Protein AF-H0US83-F1 (afdb_monomer)

pLDDT: mean 94.01, std 3.82, range [76.75, 98.5]

Mean predicted aligned error: 4.75 Å

Solvent-accessible surface area (backbone atoms only — not comparable to full-atom values): 16440 Å² total; per-residue (Å²): 90,34,36,31,39,34,34,47,50,84,52,24,49,63,72,60,53,51,50,55,38,39,76,76,66,36,44,73,49,48,46,71,65,50,48,67,63,44,61,78,36,68,69,54,50,51,52,42,27,73,75,63,75,55,66,61,53,42,98,89,68,46,65,29,63,66,61,49,45,59,56,24,78,73,35,73,67,47,36,52,50,51,48,68,62,47,49,61,58,39,50,53,52,54,55,69,66,69,79,68,78,48,47,36,42,34,41,30,82,60,41,84,83,63,61,76,58,88,83,50,51,44,34,37,29,29,36,43,53,67,70,62,18,50,55,54,36,40,76,72,71,45,58,90,58,54,60,60,65,58,51,76,79,50,80,55,68,72,58,51,49,72,71,31,78,38,74,44,80,48,70,70,55,71,67,55,47,52,51,52,44,52,53,51,50,53,52,49,51,53,55,47,34,42,31,40,35,38,35,63,29,82,37,65,70,60,43,50,52,52,40,49,52,33,40,79,70,24,39,18,50,45,63,46,79,42,84,43,75,49,76,49,76,57,99,89,41,82,48,76,49,65,33,22,38,39,38,34,35,34,40,61,91,32,49,68,63,50,57,60,58,55,74,73,50,91,56,96,74,68,63,71,47,78,41,71,59,90,73,68,57,53,70,58,40,51,51,36,44,62,45,39,49,134

Structure (mmCIF, N/CA/C/O backbone):
data_AF-H0US83-F1
#
_entry.id   AF-H0US83-F1
#
loop_
_atom_site.group_PDB
_atom_site.id
_atom_site.type_symbol
_atom_site.label_atom_id
_atom_site.label_alt_id
_atom_site.label_comp_id
_atom_site.label_asym_id
_atom_site.label_entity_id
_atom_site.label_seq_id
_atom_site.pdbx_PDB_ins_code
_atom_site.Cartn_x
_atom_site.Cartn_y
_atom_site.Cartn_z
_atom_site.occupancy
_atom_site.B_iso_or_equiv
_atom_site.auth_seq_id
_atom_site.auth_comp_id
_atom_site.auth_asym_id
_atom_site.auth_atom_id
_atom_site.pdbx_PDB_model_num
ATOM 1 N N . MET A 1 1 ? -2.116 -6.655 6.085 1.00 89.81 1 MET A N 1
ATOM 2 C CA . MET A 1 1 ? -1.256 -6.275 4.938 1.00 89.81 1 MET A CA 1
ATOM 3 C C . MET A 1 1 ? -1.587 -4.860 4.488 1.00 89.81 1 MET A C 1
ATOM 5 O O . MET A 1 1 ? -2.748 -4.476 4.574 1.00 89.81 1 MET A O 1
ATOM 9 N N . PHE A 1 2 ? -0.593 -4.099 4.032 1.00 95.56 2 PHE A N 1
ATOM 10 C CA . PHE A 1 2 ? -0.781 -2.804 3.377 1.00 95.56 2 PHE A CA 1
ATOM 11 C C . PHE A 1 2 ? 0.131 -2.737 2.157 1.00 95.56 2 PHE A C 1
ATOM 13 O O . PHE A 1 2 ? 1.347 -2.878 2.294 1.00 95.56 2 PHE A O 1
ATOM 20 N N . ILE A 1 3 ? -0.454 -2.612 0.969 1.00 97.50 3 ILE A N 1
ATOM 21 C CA . ILE A 1 3 ? 0.259 -2.839 -0.288 1.00 97.50 3 ILE A CA 1
ATOM 22 C C . ILE A 1 3 ? 0.345 -1.548 -1.083 1.00 97.50 3 ILE A C 1
ATOM 24 O O . ILE A 1 3 ? -0.668 -0.963 -1.451 1.00 97.50 3 ILE A O 1
ATOM 28 N N . VAL A 1 4 ? 1.562 -1.140 -1.407 1.00 97.94 4 VAL A N 1
ATOM 29 C CA . VAL A 1 4 ? 1.838 0.069 -2.171 1.00 97.94 4 VAL A CA 1
ATOM 30 C C . VAL A 1 4 ? 2.510 -0.306 -3.481 1.00 97.94 4 VAL A C 1
ATOM 32 O O . VAL A 1 4 ? 3.446 -1.103 -3.502 1.00 97.94 4 VAL A O 1
ATOM 35 N N . ALA A 1 5 ? 2.047 0.263 -4.588 1.00 98.00 5 ALA A N 1
ATOM 36 C CA . ALA A 1 5 ? 2.714 0.114 -5.873 1.00 98.00 5 ALA A CA 1
ATOM 37 C C . ALA A 1 5 ? 3.637 1.311 -6.130 1.00 98.00 5 ALA A C 1
ATOM 39 O O . ALA A 1 5 ? 3.218 2.463 -6.058 1.00 98.00 5 ALA A O 1
ATOM 40 N N . LEU A 1 6 ? 4.898 1.029 -6.428 1.00 98.12 6 LEU A N 1
ATOM 41 C CA . LEU A 1 6 ? 5.935 2.000 -6.723 1.00 98.12 6 LEU A CA 1
ATOM 42 C C . LEU A 1 6 ? 6.165 2.079 -8.232 1.00 98.12 6 LEU A C 1
ATOM 44 O O . LEU A 1 6 ? 6.480 1.084 -8.883 1.00 98.12 6 LEU A O 1
ATOM 48 N N . THR A 1 7 ? 6.107 3.285 -8.776 1.00 96.44 7 THR A N 1
ATOM 49 C CA . THR A 1 7 ? 6.581 3.598 -10.123 1.00 96.44 7 THR A CA 1
ATOM 50 C C . THR A 1 7 ? 7.412 4.880 -10.102 1.00 96.44 7 THR A C 1
ATOM 52 O O . THR A 1 7 ? 7.754 5.415 -9.048 1.00 96.44 7 THR A O 1
ATOM 55 N N . GLY A 1 8 ? 7.829 5.354 -11.267 1.00 94.50 8 GLY A N 1
ATOM 56 C CA . GLY A 1 8 ? 8.723 6.491 -11.377 1.00 94.50 8 GLY A CA 1
ATOM 57 C C . GLY A 1 8 ? 9.417 6.563 -12.719 1.00 94.50 8 GLY A C 1
ATOM 58 O O . GLY A 1 8 ? 9.464 5.577 -13.462 1.00 94.50 8 GLY A O 1
ATOM 59 N N . ASP A 1 9 ? 10.027 7.708 -12.996 1.00 92.88 9 ASP A N 1
ATOM 60 C CA . ASP A 1 9 ? 10.735 7.927 -14.253 1.00 92.88 9 ASP A CA 1
ATOM 61 C C . ASP A 1 9 ? 11.871 6.914 -14.465 1.00 92.88 9 ASP A C 1
ATOM 63 O O . ASP A 1 9 ? 12.456 6.337 -13.531 1.00 92.88 9 ASP A O 1
ATOM 67 N N . VAL A 1 10 ? 12.204 6.679 -15.733 1.00 92.06 10 VAL A N 1
ATOM 68 C CA . VAL A 1 10 ? 13.383 5.889 -16.098 1.00 92.06 10 VAL A CA 1
ATOM 69 C C . VAL A 1 10 ? 14.621 6.609 -15.559 1.00 92.06 10 VAL A C 1
ATOM 71 O O . VAL A 1 10 ? 14.806 7.801 -15.793 1.00 92.06 10 VAL A O 1
ATOM 74 N N . GLY A 1 11 ? 15.448 5.903 -14.783 1.00 91.31 11 GLY A N 1
ATOM 75 C CA . GLY A 1 11 ? 16.613 6.497 -14.116 1.00 91.31 11 GLY A CA 1
ATOM 76 C C . GLY A 1 11 ? 16.311 7.277 -12.825 1.00 91.31 11 GLY A C 1
ATOM 77 O O . GLY A 1 11 ? 17.230 7.845 -12.242 1.00 91.31 11 GLY A O 1
ATOM 78 N N . ALA A 1 12 ? 15.072 7.275 -12.317 1.00 94.00 12 ALA A N 1
ATOM 79 C CA . ALA A 1 12 ? 14.700 8.008 -11.096 1.00 94.00 12 ALA A CA 1
ATOM 80 C C . ALA A 1 12 ? 15.192 7.389 -9.773 1.00 94.00 12 ALA A C 1
ATOM 82 O O . ALA A 1 12 ? 14.868 7.896 -8.709 1.00 94.00 12 ALA A O 1
ATOM 83 N N . GLY A 1 13 ? 15.945 6.285 -9.804 1.00 93.56 13 GLY A N 1
ATOM 84 C CA . GLY A 1 13 ? 16.483 5.655 -8.589 1.00 93.56 13 GLY A CA 1
ATOM 85 C C . GLY A 1 13 ? 15.523 4.719 -7.841 1.00 93.56 13 GLY A C 1
ATOM 86 O O . GLY A 1 13 ? 15.798 4.381 -6.695 1.00 93.56 13 GLY A O 1
ATOM 87 N N . LYS A 1 14 ? 14.445 4.246 -8.486 1.00 95.12 14 LYS A N 1
ATOM 88 C CA . LYS A 1 14 ? 13.479 3.287 -7.906 1.00 95.12 14 LYS A CA 1
ATOM 89 C C . LYS A 1 14 ? 14.135 2.074 -7.247 1.00 95.12 14 LYS A C 1
ATOM 91 O O . LYS A 1 14 ? 13.814 1.761 -6.112 1.00 95.12 14 LYS A O 1
ATOM 96 N N . SER A 1 15 ? 15.082 1.422 -7.922 1.00 93.06 15 SER A N 1
ATOM 97 C CA . SER A 1 15 ? 15.742 0.221 -7.389 1.00 93.06 15 SER A CA 1
ATOM 98 C C . SER A 1 15 ? 16.555 0.509 -6.119 1.00 93.06 15 SER A C 1
ATOM 100 O O . SER A 1 15 ? 16.542 -0.297 -5.197 1.00 93.06 15 SER A O 1
ATOM 102 N N . THR A 1 16 ? 17.213 1.671 -6.037 1.00 95.44 16 THR A N 1
ATOM 103 C CA . THR A 1 16 ? 17.909 2.115 -4.816 1.00 95.44 16 THR A CA 1
ATOM 104 C C . THR A 1 16 ? 16.908 2.372 -3.695 1.00 95.44 16 THR A C 1
ATOM 106 O O . THR A 1 16 ? 17.087 1.879 -2.589 1.00 95.44 16 THR A O 1
ATOM 109 N N . PHE A 1 17 ? 15.811 3.065 -4.002 1.00 97.06 17 PHE A N 1
ATOM 110 C CA . PHE A 1 17 ? 14.738 3.322 -3.045 1.00 97.06 17 PHE A CA 1
ATOM 111 C C . PHE A 1 17 ? 14.107 2.028 -2.503 1.00 97.06 17 PHE A C 1
ATOM 113 O O . PHE A 1 17 ? 13.902 1.891 -1.302 1.00 97.06 17 PHE A O 1
ATOM 120 N N . MET A 1 18 ? 13.872 1.045 -3.376 1.00 96.88 18 MET A N 1
ATOM 121 C CA . MET A 1 18 ? 13.399 -0.290 -2.999 1.00 96.88 18 MET A CA 1
ATOM 122 C C . MET A 1 18 ? 14.371 -1.003 -2.049 1.00 96.88 18 MET A C 1
ATOM 124 O O . MET A 1 18 ? 13.914 -1.628 -1.096 1.00 96.88 18 MET A O 1
ATOM 128 N N . SER A 1 19 ? 15.690 -0.889 -2.271 1.00 97.31 19 SER A N 1
ATOM 129 C CA . SER A 1 19 ? 16.705 -1.453 -1.362 1.00 97.31 19 SER A CA 1
ATOM 130 C C . SER A 1 19 ? 16.610 -0.834 0.028 1.00 97.31 19 SER A C 1
ATOM 132 O O . SER A 1 19 ? 16.481 -1.563 1.006 1.00 97.31 19 SER A O 1
ATOM 134 N N . ILE A 1 20 ? 16.568 0.501 0.102 1.00 98.06 20 ILE A N 1
ATOM 135 C CA . ILE A 1 20 ? 16.473 1.235 1.372 1.00 98.06 20 ILE A CA 1
ATOM 136 C C . ILE A 1 20 ? 15.211 0.815 2.138 1.00 98.06 20 ILE A C 1
ATOM 138 O O . ILE A 1 20 ? 15.278 0.473 3.316 1.00 98.06 20 ILE A O 1
ATOM 142 N N . LEU A 1 21 ? 14.053 0.767 1.471 1.00 98.06 21 LEU A N 1
ATOM 143 C CA . LEU A 1 21 ? 12.810 0.315 2.104 1.00 98.06 21 LEU A CA 1
ATOM 144 C C . LEU A 1 21 ? 12.896 -1.138 2.585 1.00 98.06 21 LEU A C 1
ATOM 146 O O . LEU A 1 21 ? 12.404 -1.459 3.668 1.00 98.06 21 LEU A O 1
ATOM 150 N N . SER A 1 22 ? 13.534 -2.011 1.803 1.00 97.56 22 SER A N 1
ATOM 151 C CA . SER A 1 22 ? 13.743 -3.407 2.184 1.00 97.56 22 SER A CA 1
ATOM 152 C C . SER A 1 22 ? 14.617 -3.538 3.431 1.00 97.56 22 SER A C 1
ATOM 154 O O . SER A 1 22 ? 14.303 -4.340 4.307 1.00 97.56 22 SER A O 1
ATOM 156 N N . GLU A 1 23 ? 15.679 -2.739 3.544 1.00 97.81 23 GLU A N 1
ATOM 157 C CA . GLU A 1 23 ? 16.564 -2.694 4.717 1.00 97.81 23 GLU A CA 1
ATOM 158 C C . GLU A 1 23 ? 15.829 -2.208 5.976 1.00 97.81 23 GLU A C 1
ATOM 160 O O . GLU A 1 23 ? 16.111 -2.663 7.084 1.00 97.81 23 GLU A O 1
ATOM 165 N N . MET A 1 24 ? 14.819 -1.349 5.812 1.00 97.06 24 MET A N 1
ATOM 166 C CA . MET A 1 24 ? 13.931 -0.907 6.893 1.00 97.06 24 MET A CA 1
ATOM 167 C C . MET A 1 24 ? 12.832 -1.927 7.258 1.00 97.06 24 MET A C 1
ATOM 169 O O . MET A 1 24 ? 12.077 -1.728 8.218 1.00 97.06 24 MET A O 1
ATOM 173 N N . GLY A 1 25 ? 12.724 -3.029 6.513 1.00 96.62 25 GLY A N 1
ATOM 174 C CA . GLY A 1 25 ? 11.786 -4.124 6.767 1.00 96.62 25 GLY A CA 1
ATOM 175 C C . GLY A 1 25 ? 10.525 -4.120 5.900 1.00 96.62 25 GLY A C 1
ATOM 176 O O . GLY A 1 25 ? 9.624 -4.920 6.159 1.00 96.62 25 GLY A O 1
ATOM 177 N N . ALA A 1 26 ? 10.434 -3.259 4.880 1.00 97.44 26 ALA A N 1
ATOM 178 C CA . ALA A 1 26 ? 9.391 -3.397 3.870 1.00 97.44 26 ALA A CA 1
ATOM 179 C C . ALA A 1 26 ? 9.629 -4.672 3.052 1.00 97.44 26 ALA A C 1
ATOM 181 O O . ALA A 1 26 ? 10.761 -5.005 2.702 1.00 97.44 26 ALA A O 1
ATOM 182 N N . ARG A 1 27 ? 8.560 -5.377 2.687 1.00 97.38 27 ARG A N 1
ATOM 183 C CA . ARG A 1 27 ? 8.670 -6.483 1.731 1.00 97.38 27 ARG A CA 1
ATOM 184 C C . ARG A 1 27 ? 8.577 -5.933 0.320 1.00 97.38 27 ARG A C 1
ATOM 186 O O . ARG A 1 27 ? 7.718 -5.100 0.038 1.00 97.38 27 ARG A O 1
ATOM 193 N N . THR A 1 28 ? 9.450 -6.394 -0.566 1.00 96.81 28 THR A N 1
ATOM 194 C CA . THR A 1 28 ? 9.573 -5.842 -1.915 1.00 96.81 28 THR A CA 1
ATOM 195 C C . THR A 1 28 ? 9.375 -6.907 -2.984 1.00 96.81 28 THR A C 1
ATOM 197 O O . THR A 1 28 ? 9.772 -8.059 -2.824 1.00 96.81 28 THR A O 1
ATOM 200 N N . ALA A 1 29 ? 8.757 -6.522 -4.099 1.00 96.44 29 ALA A N 1
ATOM 201 C CA . ALA A 1 29 ? 8.698 -7.343 -5.304 1.00 96.44 29 ALA A CA 1
ATOM 202 C C . ALA A 1 29 ? 8.833 -6.461 -6.548 1.00 96.44 29 ALA A C 1
ATOM 204 O O . ALA A 1 29 ? 8.438 -5.297 -6.535 1.00 96.44 29 ALA A O 1
ATOM 205 N N . SER A 1 30 ? 9.385 -7.015 -7.629 1.00 95.38 30 SER A N 1
ATOM 206 C CA . SER A 1 30 ? 9.599 -6.295 -8.888 1.00 95.38 30 SER A CA 1
ATOM 207 C C . SER A 1 30 ? 8.845 -6.971 -10.027 1.00 95.38 30 SER A C 1
ATOM 209 O O . SER A 1 30 ? 9.043 -8.160 -10.302 1.00 95.38 30 SER A O 1
ATOM 211 N N . ALA A 1 31 ? 7.999 -6.200 -10.712 1.00 93.88 31 ALA A N 1
ATOM 212 C CA . ALA A 1 31 ? 7.278 -6.642 -11.899 1.00 93.88 31 ALA A CA 1
ATOM 213 C C . ALA A 1 31 ? 8.243 -7.104 -13.001 1.00 93.88 31 ALA A C 1
ATOM 215 O O . ALA A 1 31 ? 8.001 -8.131 -13.628 1.00 93.88 31 ALA A O 1
ATOM 216 N N . ASP A 1 32 ? 9.374 -6.417 -13.183 1.00 90.38 32 ASP A N 1
ATOM 217 C CA . ASP A 1 32 ? 10.373 -6.779 -14.196 1.00 90.38 32 ASP A CA 1
ATOM 218 C C . ASP A 1 32 ? 10.988 -8.159 -13.931 1.00 90.38 32 ASP A C 1
ATOM 220 O O . ASP A 1 32 ? 11.230 -8.932 -14.863 1.00 90.38 32 ASP A O 1
ATOM 224 N N . LEU A 1 33 ? 11.223 -8.504 -12.659 1.00 91.50 33 LEU A N 1
ATOM 225 C CA . LEU A 1 33 ? 11.703 -9.837 -12.283 1.00 91.50 33 LEU A CA 1
ATOM 226 C C . LEU A 1 33 ? 10.635 -10.908 -12.519 1.00 91.50 33 LEU A C 1
ATOM 228 O O . LEU A 1 33 ? 10.954 -11.981 -13.031 1.00 91.50 33 LEU A O 1
ATOM 232 N N . ILE A 1 34 ? 9.373 -10.608 -12.211 1.00 92.81 34 ILE A N 1
ATOM 233 C CA . ILE A 1 34 ? 8.247 -11.515 -12.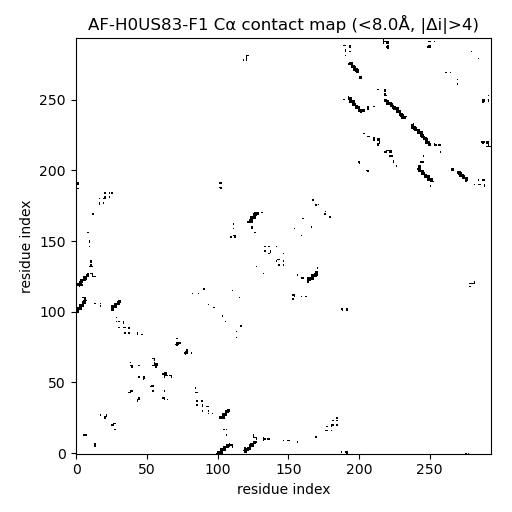460 1.00 92.81 34 ILE A CA 1
ATOM 234 C C . ILE A 1 34 ? 8.073 -11.770 -13.957 1.00 92.81 34 ILE A C 1
ATOM 236 O O . ILE A 1 34 ? 7.988 -12.927 -14.372 1.00 92.81 34 ILE A O 1
ATOM 240 N N . VAL A 1 35 ? 8.098 -10.717 -14.780 1.00 91.19 35 VAL A N 1
ATOM 241 C CA . VAL A 1 35 ? 7.949 -10.807 -16.240 1.00 91.19 35 VAL A CA 1
ATOM 242 C C . VAL A 1 35 ? 9.011 -11.716 -16.856 1.00 91.19 35 VAL A C 1
ATOM 244 O O . VAL A 1 35 ? 8.688 -12.498 -17.751 1.00 91.19 35 VAL A O 1
ATOM 247 N N . LYS A 1 36 ? 10.255 -11.707 -16.350 1.00 89.19 36 LYS A N 1
ATOM 248 C CA . LYS A 1 36 ? 11.300 -12.645 -16.808 1.00 89.19 36 LYS A CA 1
ATOM 249 C C . LYS A 1 36 ? 10.870 -14.110 -16.675 1.00 89.19 36 LYS A C 1
ATOM 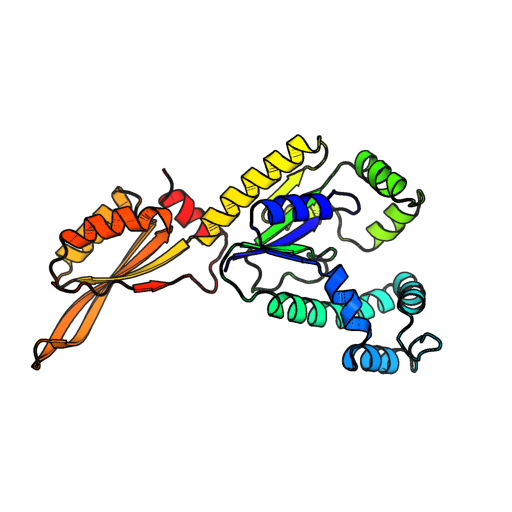251 O O . LYS A 1 36 ? 11.174 -14.904 -17.562 1.00 89.19 36 LYS A O 1
ATOM 256 N N . GLY A 1 37 ? 10.130 -14.456 -15.620 1.00 88.81 37 GLY A N 1
ATOM 257 C CA . GLY A 1 37 ? 9.576 -15.796 -15.410 1.00 88.81 37 GLY A CA 1
ATOM 258 C C . GLY A 1 37 ? 8.325 -16.107 -16.242 1.00 88.81 37 GLY A C 1
ATOM 259 O O . GLY A 1 37 ? 8.007 -17.277 -16.453 1.00 88.81 37 GLY A O 1
ATOM 260 N N . LEU A 1 38 ? 7.618 -15.092 -16.753 1.00 90.50 38 LEU A N 1
ATOM 261 C CA . LEU A 1 38 ? 6.383 -15.288 -17.522 1.00 90.50 38 LEU A CA 1
ATOM 262 C C . LEU A 1 38 ? 6.632 -15.804 -18.943 1.00 90.50 38 LEU A C 1
ATOM 264 O O . LEU A 1 38 ? 5.793 -16.531 -19.471 1.00 90.50 38 LEU A O 1
ATOM 268 N N . TRP A 1 39 ? 7.783 -15.502 -19.550 1.00 88.56 39 TRP A N 1
ATOM 269 C CA . TRP A 1 39 ? 8.115 -15.933 -20.919 1.00 88.56 39 TRP A CA 1
ATOM 270 C C . TRP A 1 39 ? 8.095 -17.455 -21.123 1.00 88.56 39 TRP A C 1
ATOM 272 O O . TRP A 1 39 ? 7.894 -17.925 -22.240 1.00 88.56 39 TRP A O 1
ATOM 282 N N . GLY A 1 40 ? 8.290 -18.236 -20.056 1.00 86.25 40 GLY A N 1
ATOM 283 C CA . GLY A 1 40 ? 8.219 -19.698 -20.103 1.00 86.25 40 GLY A CA 1
ATOM 284 C C . GLY A 1 40 ? 6.799 -20.269 -20.036 1.00 86.25 40 GLY A C 1
ATOM 285 O O . GLY A 1 40 ? 6.621 -21.471 -20.231 1.00 86.25 40 GLY A O 1
ATOM 286 N N . ARG A 1 41 ? 5.780 -19.449 -19.749 1.00 90.31 41 ARG A N 1
ATOM 287 C CA . ARG A 1 41 ? 4.408 -19.928 -19.545 1.00 90.31 41 ARG A CA 1
ATOM 288 C C . ARG A 1 41 ? 3.730 -20.300 -20.860 1.00 90.31 41 ARG A C 1
ATOM 290 O O . ARG A 1 41 ? 3.860 -19.618 -21.881 1.00 90.31 41 ARG A O 1
ATOM 297 N N . ARG A 1 42 ? 2.946 -21.380 -20.819 1.00 91.56 42 ARG A N 1
ATOM 298 C CA . ARG A 1 42 ? 2.217 -21.896 -21.985 1.00 91.56 42 ARG A CA 1
ATOM 299 C C . ARG A 1 42 ? 1.195 -20.888 -22.500 1.00 91.56 42 ARG A C 1
ATOM 301 O O . ARG A 1 42 ? 1.039 -20.763 -23.713 1.00 91.56 42 ARG A O 1
ATOM 308 N N . GLU A 1 43 ? 0.526 -20.165 -21.607 1.00 93.44 43 GLU A N 1
ATOM 309 C CA . GLU A 1 43 ? -0.494 -19.177 -21.971 1.00 93.44 43 GLU A CA 1
ATOM 310 C C . GLU A 1 43 ? 0.132 -18.018 -22.761 1.00 93.44 43 GLU A C 1
ATOM 312 O O . GLU A 1 43 ? -0.403 -17.618 -23.792 1.00 93.44 43 GLU A O 1
ATOM 317 N N . VAL A 1 44 ? 1.321 -17.560 -22.346 1.00 93.62 44 VAL A N 1
ATOM 318 C CA . VAL A 1 44 ? 2.088 -16.508 -23.036 1.00 93.62 44 VAL A CA 1
ATOM 319 C C . VAL A 1 44 ? 2.478 -16.961 -24.442 1.00 93.62 44 VAL A C 1
ATOM 321 O O . VAL A 1 44 ? 2.178 -16.275 -25.417 1.00 93.62 44 VAL A O 1
ATOM 324 N N . ARG A 1 45 ? 3.075 -18.154 -24.574 1.00 93.38 45 ARG A N 1
ATOM 325 C CA . ARG A 1 45 ? 3.411 -18.734 -25.886 1.00 93.38 45 ARG A CA 1
ATOM 326 C C . ARG A 1 45 ? 2.184 -18.842 -26.794 1.00 93.38 45 ARG A C 1
ATOM 328 O O . ARG A 1 45 ? 2.249 -18.465 -27.960 1.00 93.38 45 ARG A O 1
ATOM 335 N N . SER A 1 46 ? 1.080 -19.361 -26.261 1.00 93.88 46 SER A N 1
ATOM 336 C CA . SER A 1 46 ? -0.150 -19.599 -27.027 1.00 93.88 46 SER A CA 1
ATOM 337 C C . SER A 1 46 ? -0.764 -18.294 -27.536 1.00 93.88 46 SER A C 1
ATOM 339 O O . SER A 1 46 ? -1.236 -18.247 -28.672 1.00 93.88 46 SER A O 1
ATOM 341 N N . ALA A 1 47 ? -0.709 -17.224 -26.737 1.00 94.88 47 ALA A N 1
ATOM 342 C CA . ALA A 1 47 ? -1.162 -15.901 -27.151 1.00 94.88 47 ALA A CA 1
ATOM 343 C C . ALA A 1 47 ? -0.350 -15.372 -28.345 1.00 94.88 47 ALA A C 1
ATOM 345 O O . ALA A 1 47 ? -0.936 -14.955 -29.343 1.00 94.88 47 ALA A O 1
ATOM 346 N N . PHE A 1 48 ? 0.986 -15.451 -28.293 1.00 94.00 48 PHE A N 1
ATOM 347 C CA . PHE A 1 48 ? 1.839 -15.012 -29.405 1.00 94.00 48 PHE A CA 1
ATOM 348 C C . PHE A 1 48 ? 1.618 -15.828 -30.680 1.00 94.00 48 PHE A C 1
ATOM 350 O O . PHE A 1 48 ? 1.474 -15.240 -31.747 1.00 94.00 48 PHE A O 1
ATOM 357 N N . ILE A 1 49 ? 1.521 -17.157 -30.580 1.00 94.00 49 ILE A N 1
ATOM 358 C CA . ILE A 1 49 ? 1.226 -18.017 -31.739 1.00 94.00 49 ILE A CA 1
ATOM 359 C C . ILE A 1 49 ? -0.132 -17.648 -32.349 1.00 94.00 49 ILE A C 1
ATOM 361 O O . ILE A 1 49 ? -0.244 -17.523 -33.563 1.00 94.00 49 ILE A O 1
ATOM 365 N N . SER A 1 50 ? -1.150 -17.404 -31.520 1.00 94.94 50 SER A N 1
ATOM 366 C CA . SER A 1 50 ? -2.482 -17.013 -32.004 1.00 94.94 50 SER A CA 1
ATOM 367 C C . SER A 1 50 ? -2.465 -15.680 -32.760 1.00 94.94 50 SER A C 1
ATOM 369 O O . SER A 1 50 ? -3.229 -15.497 -33.703 1.00 94.94 50 SER A O 1
ATOM 371 N N . ARG A 1 51 ? -1.594 -14.746 -32.359 1.00 94.94 51 ARG A N 1
ATOM 372 C CA . ARG A 1 51 ? -1.487 -13.414 -32.967 1.00 94.94 51 ARG A CA 1
ATOM 373 C C . ARG A 1 51 ? -0.586 -13.382 -34.204 1.00 94.94 51 ARG A C 1
ATOM 375 O O . ARG A 1 51 ? -0.889 -12.660 -35.149 1.00 94.94 51 ARG A O 1
ATOM 382 N N . TRP A 1 52 ? 0.521 -14.121 -34.194 1.00 94.31 52 TRP A N 1
ATOM 383 C CA . TRP A 1 52 ? 1.582 -14.025 -35.205 1.00 94.31 52 TRP A CA 1
ATOM 384 C C . TRP A 1 52 ? 1.718 -15.257 -36.100 1.00 94.31 52 TRP A C 1
ATOM 386 O O . TRP A 1 52 ? 2.492 -15.218 -37.053 1.00 94.31 52 TRP A O 1
ATOM 396 N N . GLY A 1 53 ? 1.012 -16.346 -35.796 1.00 92.31 53 GLY A N 1
ATOM 397 C CA . GLY A 1 53 ? 1.171 -17.655 -36.437 1.00 92.31 53 GLY A CA 1
ATOM 398 C C . GLY A 1 53 ? 2.375 -18.449 -35.917 1.00 92.31 53 GLY A C 1
ATOM 399 O O . GLY A 1 53 ? 2.330 -19.674 -35.898 1.00 92.31 53 GLY A O 1
ATOM 400 N N . ASP A 1 54 ? 3.415 -17.760 -35.446 1.00 90.56 54 ASP A N 1
ATOM 401 C CA . ASP A 1 54 ? 4.590 -18.333 -34.793 1.00 90.56 54 ASP A CA 1
ATOM 402 C C . ASP A 1 54 ? 5.198 -17.330 -33.794 1.00 90.56 54 ASP A C 1
ATOM 404 O O . ASP A 1 54 ? 4.966 -16.121 -33.887 1.00 90.56 54 ASP A O 1
ATOM 408 N N . VAL A 1 55 ? 5.981 -17.814 -32.829 1.00 91.19 55 VAL A N 1
ATOM 409 C CA . VAL A 1 55 ? 6.693 -16.981 -31.853 1.00 91.19 55 VAL A CA 1
ATOM 410 C C . VAL A 1 55 ? 8.204 -17.146 -32.026 1.00 91.19 55 VAL A C 1
ATOM 412 O O . VAL A 1 55 ? 8.681 -18.276 -32.077 1.00 91.19 55 VAL A O 1
ATOM 415 N N . PRO A 1 56 ? 8.995 -16.057 -32.066 1.00 92.19 56 PRO A N 1
ATOM 416 C CA . PRO A 1 56 ? 10.447 -16.170 -32.122 1.00 92.19 56 PRO A CA 1
ATOM 417 C C . PRO A 1 56 ? 10.995 -17.016 -30.967 1.00 92.19 56 PRO A C 1
ATOM 419 O O . PRO A 1 56 ? 10.718 -16.727 -29.799 1.00 92.19 56 PRO A O 1
ATOM 422 N N . THR A 1 57 ? 11.795 -18.033 -31.284 1.00 93.31 57 THR A N 1
ATOM 423 C CA . THR A 1 57 ? 12.436 -18.909 -30.295 1.00 93.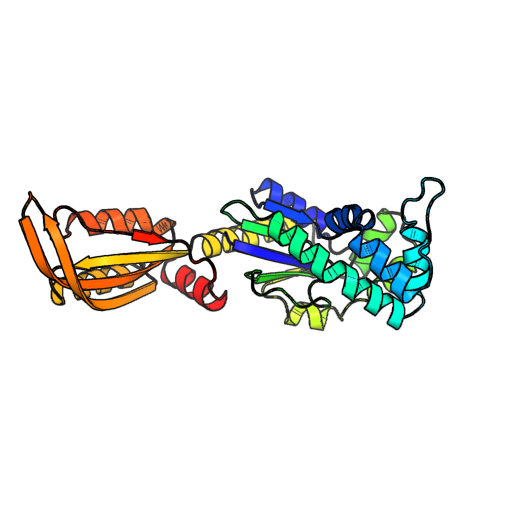31 57 THR A CA 1
ATOM 424 C C . THR A 1 57 ? 13.952 -18.939 -30.434 1.00 93.31 57 THR A C 1
ATOM 426 O O . THR A 1 57 ? 14.497 -18.823 -31.530 1.00 93.31 57 THR A O 1
ATOM 429 N N . LYS A 1 58 ? 14.636 -19.165 -29.314 1.00 91.88 58 LYS A N 1
ATOM 430 C CA . LYS A 1 58 ? 16.054 -19.534 -29.262 1.00 91.88 58 LYS A CA 1
ATOM 431 C C . LYS A 1 58 ? 16.256 -20.989 -29.733 1.00 91.88 58 LYS A C 1
ATOM 433 O O . LYS A 1 58 ? 15.280 -21.737 -29.814 1.00 91.88 58 LYS A O 1
ATOM 438 N N . PRO A 1 59 ? 17.505 -21.433 -29.988 1.00 91.69 59 PRO A N 1
ATOM 439 C CA . PRO A 1 59 ? 17.790 -22.813 -30.402 1.00 91.69 59 PRO A CA 1
ATOM 440 C C . PRO A 1 59 ? 17.317 -23.897 -29.420 1.00 91.69 59 PRO A C 1
ATOM 442 O O . PRO A 1 59 ? 17.056 -25.020 -29.834 1.00 91.69 59 PRO A O 1
ATOM 445 N N . ASP A 1 60 ? 17.183 -23.567 -28.133 1.00 90.75 60 ASP A N 1
ATOM 446 C CA . ASP A 1 60 ? 16.655 -24.460 -27.091 1.00 90.75 60 ASP A CA 1
ATOM 447 C C . ASP A 1 60 ? 15.113 -24.540 -27.067 1.00 90.75 60 ASP A C 1
ATOM 449 O O . ASP A 1 60 ? 14.531 -25.208 -26.214 1.00 90.75 60 ASP A O 1
ATOM 453 N N . GLY A 1 61 ? 14.438 -23.843 -27.987 1.00 87.44 61 GLY A N 1
ATOM 454 C CA . GLY A 1 61 ? 12.985 -23.783 -28.097 1.00 87.44 61 GLY A CA 1
ATOM 455 C C . GLY A 1 61 ? 12.313 -22.774 -27.164 1.00 87.44 61 GLY A C 1
ATOM 456 O O . GLY A 1 61 ? 11.101 -22.585 -27.274 1.00 87.44 61 GLY A O 1
ATOM 457 N N . SER A 1 62 ? 13.039 -22.094 -26.269 1.00 89.69 62 SER A N 1
ATOM 458 C CA . SER A 1 62 ? 12.490 -21.026 -25.417 1.00 89.69 62 SER A CA 1
ATOM 459 C C . SER A 1 62 ? 12.167 -19.763 -26.224 1.00 89.69 62 SER A C 1
ATOM 461 O O . SER A 1 62 ? 12.751 -19.540 -27.280 1.00 89.69 62 SER A O 1
ATOM 463 N N . ILE A 1 63 ? 11.228 -18.926 -25.762 1.00 91.69 63 ILE A N 1
ATOM 464 C CA . ILE A 1 63 ? 10.893 -17.669 -26.457 1.00 91.69 63 ILE A CA 1
ATOM 465 C C . ILE A 1 63 ? 12.113 -16.733 -26.458 1.00 91.69 63 ILE A C 1
ATOM 467 O O . ILE A 1 63 ? 12.711 -16.463 -25.413 1.00 91.69 63 ILE A O 1
ATOM 471 N N . ASP A 1 64 ? 12.460 -16.188 -27.625 1.00 91.81 64 ASP A N 1
ATOM 472 C CA . ASP A 1 64 ? 13.456 -15.126 -27.745 1.00 91.81 64 ASP A CA 1
ATOM 473 C C . ASP A 1 64 ? 12.819 -13.769 -27.414 1.00 91.81 64 ASP A C 1
ATOM 475 O O . ASP A 1 64 ? 12.363 -13.029 -28.289 1.00 91.81 64 ASP A O 1
ATOM 479 N N . ALA A 1 65 ? 12.812 -13.426 -26.123 1.00 88.38 65 ALA A N 1
ATOM 480 C CA . ALA A 1 65 ? 12.280 -12.159 -25.626 1.00 88.38 65 ALA A CA 1
ATOM 481 C C . ALA A 1 65 ? 12.908 -10.923 -26.303 1.00 88.38 65 ALA A C 1
ATOM 483 O O . ALA A 1 65 ? 12.241 -9.894 -26.422 1.00 88.38 65 ALA A O 1
ATOM 484 N N . ALA A 1 66 ? 14.157 -11.001 -26.784 1.00 87.00 66 ALA A N 1
ATOM 485 C CA . ALA A 1 66 ? 14.794 -9.890 -27.489 1.00 87.00 66 ALA A CA 1
ATOM 486 C C . ALA A 1 66 ? 14.215 -9.719 -28.901 1.00 87.00 66 ALA A C 1
ATOM 488 O O . ALA A 1 66 ? 13.963 -8.592 -29.331 1.00 87.00 66 ALA A O 1
ATOM 489 N N . ALA A 1 67 ? 13.953 -10.819 -29.611 1.00 89.81 67 ALA A N 1
ATOM 490 C CA . ALA A 1 67 ? 13.267 -10.783 -30.901 1.00 89.81 67 ALA A CA 1
ATOM 491 C C . ALA A 1 67 ? 11.813 -10.308 -30.772 1.00 89.81 67 ALA A C 1
ATOM 493 O O . ALA A 1 67 ? 11.390 -9.449 -31.547 1.00 89.81 67 ALA A O 1
ATOM 494 N N . VAL A 1 68 ? 11.084 -10.790 -29.756 1.00 89.88 68 VAL A N 1
ATOM 495 C CA . VAL A 1 68 ? 9.737 -10.292 -29.424 1.00 89.88 68 VAL A CA 1
ATOM 496 C C . VAL A 1 68 ? 9.785 -8.786 -29.157 1.00 89.88 68 VAL A C 1
ATOM 498 O O . VAL A 1 68 ? 9.027 -8.035 -29.766 1.00 89.88 68 VAL A O 1
ATOM 501 N N . SER A 1 69 ? 10.727 -8.329 -28.323 1.00 86.38 69 SER A N 1
ATOM 502 C CA . SER A 1 69 ? 10.903 -6.908 -27.993 1.00 86.38 69 SER A CA 1
ATOM 503 C C . SER A 1 69 ? 11.152 -6.044 -29.235 1.00 86.38 69 SER A C 1
ATOM 505 O O . SER A 1 69 ? 10.528 -4.999 -29.391 1.00 86.38 69 SER A O 1
ATOM 507 N N . ARG A 1 70 ? 12.014 -6.469 -30.168 1.00 86.81 70 ARG A N 1
ATOM 508 C CA . ARG A 1 70 ? 12.257 -5.700 -31.404 1.00 86.81 70 ARG A CA 1
ATOM 509 C C . ARG A 1 70 ? 10.985 -5.501 -32.230 1.00 86.81 70 ARG A C 1
ATOM 511 O O . ARG A 1 70 ? 10.778 -4.413 -32.756 1.00 86.81 70 ARG A O 1
ATOM 518 N N . ARG A 1 71 ? 10.132 -6.526 -32.314 1.00 88.00 71 ARG A N 1
ATOM 519 C CA . ARG A 1 71 ? 8.859 -6.461 -33.044 1.00 88.00 71 ARG A CA 1
ATOM 520 C C . ARG A 1 71 ? 7.859 -5.544 -32.340 1.00 88.00 71 ARG A C 1
ATOM 522 O O . ARG A 1 71 ? 7.385 -4.583 -32.938 1.00 88.00 71 ARG A O 1
ATOM 529 N N . VAL A 1 72 ? 7.586 -5.794 -31.062 1.00 87.69 72 VAL A N 1
ATOM 530 C CA . VAL A 1 72 ? 6.550 -5.074 -30.296 1.00 87.69 72 VAL A CA 1
ATOM 531 C C . VAL A 1 72 ? 6.887 -3.603 -30.070 1.00 87.69 72 VAL A C 1
ATOM 533 O O . VAL A 1 72 ? 5.996 -2.770 -30.106 1.00 87.69 72 VAL A O 1
ATOM 536 N N . PHE A 1 73 ? 8.163 -3.240 -29.910 1.00 81.94 73 PHE A N 1
ATOM 537 C CA . PHE A 1 73 ? 8.556 -1.838 -29.750 1.00 81.94 73 PHE A CA 1
ATOM 538 C C . PHE A 1 73 ? 8.666 -1.078 -31.078 1.00 81.94 73 PHE A C 1
ATOM 540 O O . PHE A 1 73 ? 9.009 0.100 -31.055 1.00 81.94 73 PHE A O 1
ATOM 547 N N . SER A 1 74 ? 8.390 -1.701 -32.227 1.00 83.94 74 SER A N 1
ATOM 548 C CA . SER A 1 74 ? 8.314 -1.004 -33.522 1.00 83.94 74 SER A CA 1
ATOM 549 C C . SER A 1 74 ? 6.889 -0.629 -33.940 1.00 83.94 74 SER A C 1
ATOM 551 O O . SER A 1 74 ? 6.729 0.202 -34.830 1.00 83.94 74 SER A O 1
ATOM 553 N N . ASP A 1 75 ? 5.869 -1.182 -33.277 1.00 87.12 75 ASP A N 1
ATOM 554 C CA . ASP A 1 75 ? 4.465 -1.046 -33.662 1.00 87.12 75 ASP A CA 1
ATOM 555 C C . ASP A 1 75 ? 3.572 -0.863 -32.422 1.00 87.12 75 ASP A C 1
ATOM 557 O O . ASP A 1 75 ? 3.631 -1.630 -31.462 1.00 87.12 75 ASP A O 1
ATOM 561 N N . ALA A 1 76 ? 2.732 0.174 -32.426 1.00 86.94 76 ALA A N 1
ATOM 562 C CA . ALA A 1 76 ? 1.906 0.515 -31.270 1.00 86.94 76 ALA A CA 1
ATOM 563 C C . ALA A 1 76 ? 0.772 -0.490 -30.997 1.00 86.94 76 ALA A C 1
ATOM 565 O O . ALA A 1 76 ? 0.306 -0.589 -29.860 1.00 86.94 76 ALA A O 1
ATOM 566 N N . GLU A 1 77 ? 0.279 -1.202 -32.011 1.00 91.69 77 GLU A N 1
ATOM 567 C CA . GLU A 1 77 ? -0.700 -2.279 -31.849 1.00 91.69 77 GLU A CA 1
ATOM 568 C C . GLU A 1 77 ? -0.046 -3.521 -31.243 1.00 91.69 77 GLU A C 1
ATOM 570 O O . GLU A 1 77 ? -0.600 -4.108 -30.314 1.00 91.69 77 GLU A O 1
ATOM 575 N N . GLU A 1 78 ? 1.162 -3.864 -31.689 1.00 92.25 78 GLU A N 1
ATOM 576 C CA . GLU A 1 78 ? 1.930 -4.981 -31.130 1.00 92.25 78 GLU A CA 1
ATOM 577 C C . GLU A 1 78 ? 2.373 -4.711 -29.684 1.00 92.25 78 GLU A C 1
ATOM 579 O O . GLU A 1 78 ? 2.329 -5.613 -28.845 1.00 92.25 78 GLU A O 1
ATOM 584 N N . TYR A 1 79 ? 2.731 -3.466 -29.353 1.00 88.75 79 TYR A N 1
ATOM 585 C CA . TYR A 1 79 ? 2.998 -3.060 -27.971 1.00 88.75 79 TYR A CA 1
ATOM 586 C C . TYR A 1 79 ? 1.758 -3.226 -27.079 1.00 88.75 79 TYR A C 1
ATOM 588 O O . TYR A 1 79 ? 1.829 -3.844 -26.015 1.00 88.75 79 TYR A O 1
ATOM 596 N N . ARG A 1 80 ? 0.592 -2.743 -27.534 1.00 89.38 80 ARG A N 1
ATOM 597 C CA . ARG A 1 80 ? -0.679 -2.905 -26.805 1.00 89.38 80 ARG A CA 1
ATOM 598 C C . ARG A 1 80 ? -1.045 -4.375 -26.616 1.00 89.38 80 ARG A C 1
ATOM 600 O O . ARG A 1 80 ? -1.476 -4.760 -25.530 1.00 89.38 80 ARG A O 1
ATOM 607 N N . PHE A 1 81 ? -0.840 -5.196 -27.644 1.00 93.62 81 PHE A N 1
ATOM 608 C CA . PHE A 1 81 ? -1.048 -6.637 -27.561 1.00 93.62 81 PHE A CA 1
ATOM 609 C C . PHE A 1 81 ? -0.142 -7.279 -26.500 1.00 93.62 81 PHE A C 1
ATOM 611 O O . PHE A 1 81 ? -0.653 -7.971 -25.618 1.00 93.62 81 PHE A O 1
ATOM 618 N N . LEU A 1 82 ? 1.167 -6.995 -26.517 1.00 92.12 82 LEU A N 1
ATOM 619 C CA . LEU A 1 82 ? 2.110 -7.490 -25.508 1.00 92.12 82 LEU A CA 1
ATOM 620 C C . LEU A 1 82 ? 1.642 -7.154 -24.086 1.00 92.12 82 LEU A C 1
ATOM 622 O O . LEU A 1 82 ? 1.567 -8.039 -23.231 1.00 92.12 82 LEU A O 1
ATOM 626 N N . CYS A 1 83 ? 1.311 -5.884 -23.848 1.00 90.25 83 CYS A N 1
ATOM 627 C CA . CYS A 1 83 ? 0.814 -5.405 -22.563 1.00 90.25 83 CYS A CA 1
ATOM 628 C C . CYS A 1 83 ? -0.461 -6.145 -22.133 1.00 90.25 83 CYS A C 1
ATOM 630 O O . CYS A 1 83 ? -0.553 -6.580 -20.989 1.00 90.25 83 CYS A O 1
ATOM 632 N N . SER A 1 84 ? -1.409 -6.369 -23.051 1.00 91.94 84 SER A N 1
ATOM 633 C CA . SER A 1 84 ? -2.663 -7.084 -22.756 1.00 91.94 84 SER A CA 1
ATOM 634 C C . SER A 1 84 ? -2.453 -8.536 -22.312 1.00 91.94 84 SER A C 1
ATOM 636 O O . SER A 1 84 ? -3.237 -9.058 -21.524 1.00 91.94 84 SER A O 1
ATOM 638 N N . VAL A 1 85 ? -1.375 -9.177 -22.776 1.00 92.88 85 VAL A N 1
ATOM 639 C CA . VAL A 1 85 ? -1.022 -10.550 -22.396 1.00 92.88 85 VAL A CA 1
ATOM 640 C C . VAL A 1 85 ? -0.266 -10.564 -21.070 1.00 92.88 85 VAL A C 1
ATOM 642 O O . VAL A 1 85 ? -0.568 -11.367 -20.189 1.00 92.88 85 VAL A O 1
ATOM 645 N N . LEU A 1 86 ? 0.738 -9.696 -20.918 1.00 92.56 86 LEU A N 1
ATOM 646 C CA . LEU A 1 86 ? 1.650 -9.757 -19.778 1.00 92.56 86 LEU A CA 1
ATOM 647 C C . LEU A 1 86 ? 1.120 -9.054 -18.526 1.00 92.56 86 LEU A C 1
ATOM 649 O O . LEU A 1 86 ? 1.398 -9.539 -17.430 1.00 92.56 86 LEU A O 1
ATOM 653 N N . HIS A 1 87 ? 0.376 -7.949 -18.642 1.00 92.38 87 HIS A N 1
ATOM 654 C CA . HIS A 1 87 ? -0.055 -7.174 -17.471 1.00 92.38 87 HIS A CA 1
ATOM 655 C C . HIS A 1 87 ? -0.936 -7.986 -16.507 1.00 92.38 87 HIS A C 1
ATOM 657 O O . HIS A 1 87 ? -0.581 -8.039 -15.328 1.00 92.38 87 HIS A O 1
ATOM 663 N N . PRO A 1 88 ? -2.000 -8.695 -16.948 1.00 92.44 88 PRO A N 1
ATOM 664 C CA . PRO A 1 88 ? -2.822 -9.486 -16.029 1.00 92.44 88 PRO A CA 1
ATOM 665 C C . PRO A 1 88 ? -2.012 -10.585 -15.330 1.00 92.44 88 PRO A C 1
ATOM 667 O O . PRO A 1 88 ? -2.061 -10.724 -14.111 1.00 92.44 88 PRO A O 1
ATOM 670 N N . LEU A 1 89 ? -1.170 -11.299 -16.086 1.00 94.31 89 LEU A N 1
ATOM 671 C CA . LEU A 1 89 ? -0.317 -12.364 -15.551 1.00 94.31 89 LEU A CA 1
ATOM 672 C C . LEU A 1 89 ? 0.718 -11.845 -14.545 1.00 94.31 89 LEU A C 1
ATOM 674 O O . LEU A 1 89 ? 1.059 -12.544 -13.589 1.00 94.31 89 LEU A O 1
ATOM 678 N N . THR A 1 90 ? 1.227 -10.633 -14.772 1.00 94.69 90 THR A N 1
ATOM 679 C CA . THR A 1 90 ? 2.174 -9.966 -13.873 1.00 94.69 90 THR A CA 1
ATOM 680 C C . THR A 1 90 ? 1.480 -9.561 -12.582 1.00 94.69 90 THR A C 1
ATOM 682 O O . THR A 1 90 ? 2.009 -9.834 -11.506 1.00 94.69 90 THR A O 1
ATOM 685 N N . TRP A 1 91 ? 0.279 -8.982 -12.666 1.00 95.00 91 TRP A N 1
ATOM 686 C CA . TRP A 1 91 ? -0.510 -8.624 -11.491 1.00 95.00 91 TRP A CA 1
ATOM 687 C C . TRP A 1 91 ? -0.910 -9.839 -10.655 1.00 95.00 91 TRP A C 1
ATOM 689 O O . TRP A 1 91 ? -0.771 -9.799 -9.434 1.00 95.00 91 TRP A O 1
ATOM 699 N N . ASP A 1 92 ? -1.325 -10.936 -11.288 1.00 94.25 92 ASP A N 1
ATOM 700 C CA . ASP A 1 92 ? -1.663 -12.179 -10.588 1.00 94.25 92 ASP A CA 1
ATOM 701 C C . ASP A 1 92 ? -0.448 -12.788 -9.876 1.00 94.25 92 ASP A C 1
ATOM 703 O O . ASP A 1 92 ? -0.540 -13.237 -8.729 1.00 94.25 92 ASP A O 1
ATOM 707 N N . ALA A 1 93 ? 0.716 -12.774 -10.528 1.00 94.88 93 ALA A N 1
ATOM 708 C CA . ALA A 1 93 ? 1.962 -13.246 -9.932 1.00 94.88 93 ALA A CA 1
ATOM 709 C C . ALA A 1 93 ? 2.433 -12.345 -8.773 1.00 94.88 93 ALA A C 1
ATOM 711 O O . ALA A 1 93 ? 2.831 -12.862 -7.726 1.00 94.88 93 ALA A O 1
ATOM 712 N N . LEU A 1 94 ? 2.337 -11.017 -8.922 1.00 95.62 94 LEU A N 1
ATOM 713 C CA . LEU A 1 94 ? 2.614 -10.057 -7.848 1.00 95.62 94 LEU A CA 1
ATOM 714 C C . LEU A 1 94 ? 1.691 -10.300 -6.655 1.00 95.62 94 LEU A C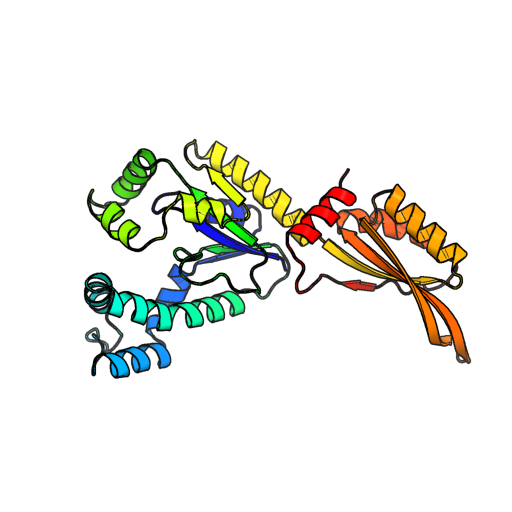 1
ATOM 716 O O . LEU A 1 94 ? 2.167 -10.452 -5.534 1.00 95.62 94 LEU A O 1
ATOM 720 N N . ARG A 1 95 ? 0.382 -10.415 -6.899 1.00 94.94 95 ARG A N 1
ATOM 721 C CA . ARG A 1 95 ? -0.610 -10.693 -5.855 1.00 94.94 95 ARG A CA 1
ATOM 722 C C . ARG A 1 95 ? -0.313 -11.996 -5.121 1.00 94.94 95 ARG A C 1
ATOM 724 O O . ARG A 1 95 ? -0.432 -12.040 -3.906 1.00 94.94 95 ARG A O 1
ATOM 731 N N . SER A 1 96 ? 0.109 -13.032 -5.844 1.00 94.81 96 SER A N 1
ATOM 732 C CA . SER A 1 96 ? 0.461 -14.330 -5.254 1.00 94.81 96 SER A CA 1
ATOM 733 C C . SER A 1 96 ? 1.742 -14.288 -4.413 1.00 94.81 96 SER A C 1
ATOM 735 O O . SER A 1 96 ? 1.944 -15.159 -3.576 1.00 94.81 96 SER A O 1
ATOM 737 N N . THR A 1 97 ? 2.610 -13.293 -4.628 1.00 93.69 97 THR A N 1
ATOM 738 C CA . THR A 1 97 ? 3.819 -13.082 -3.814 1.00 93.69 97 THR A CA 1
ATOM 739 C C . THR A 1 97 ? 3.485 -12.420 -2.475 1.00 93.69 97 THR A C 1
ATOM 741 O O . THR A 1 97 ? 4.206 -12.603 -1.499 1.00 93.69 97 THR A O 1
ATOM 744 N N . VAL A 1 98 ? 2.380 -11.674 -2.405 1.00 93.44 98 VAL A N 1
ATOM 745 C CA . VAL A 1 98 ? 1.935 -11.004 -1.182 1.00 93.44 98 VAL A CA 1
ATOM 746 C C . VAL A 1 98 ? 1.226 -12.008 -0.267 1.00 93.44 98 VAL A C 1
ATOM 748 O O . VAL A 1 98 ? 0.026 -12.241 -0.396 1.00 93.44 98 VAL A O 1
ATOM 751 N N . THR A 1 99 ? 1.975 -12.611 0.657 1.00 87.94 99 THR A N 1
ATOM 752 C CA . THR A 1 99 ? 1.461 -13.644 1.579 1.00 87.94 99 THR A CA 1
ATOM 753 C C . THR A 1 99 ? 1.366 -13.193 3.033 1.00 87.94 99 THR A C 1
ATOM 755 O O . THR A 1 99 ? 0.500 -13.669 3.764 1.00 87.94 99 THR A O 1
ATOM 758 N N . ASP A 1 100 ? 2.243 -12.281 3.453 1.00 85.56 100 ASP A N 1
ATOM 759 C CA . ASP A 1 100 ? 2.471 -11.989 4.869 1.00 85.56 100 ASP A CA 1
ATOM 760 C C . ASP A 1 100 ? 1.985 -10.596 5.271 1.00 85.56 100 ASP A C 1
ATOM 762 O O . ASP A 1 100 ? 2.091 -9.638 4.498 1.00 85.56 100 ASP A O 1
ATOM 766 N N . ASP A 1 101 ? 1.580 -10.446 6.534 1.00 87.38 101 ASP A N 1
ATOM 767 C CA . ASP A 1 101 ? 1.243 -9.153 7.129 1.00 87.38 101 ASP A CA 1
ATOM 768 C C . ASP A 1 101 ? 2.425 -8.184 7.204 1.00 87.38 101 ASP A C 1
ATOM 770 O O . ASP A 1 101 ? 3.553 -8.557 7.519 1.00 87.38 101 ASP A O 1
ATOM 774 N N . GLY A 1 102 ? 2.149 -6.905 6.955 1.00 91.75 102 GLY A N 1
ATOM 775 C CA . GLY A 1 102 ? 3.111 -5.804 6.961 1.00 91.75 102 GLY A CA 1
ATOM 776 C C . GLY A 1 102 ? 2.962 -4.910 5.732 1.00 91.75 102 GLY A C 1
ATOM 777 O O . GLY A 1 102 ? 1.954 -4.989 5.021 1.00 91.75 102 GLY A O 1
ATOM 778 N N . VAL A 1 103 ? 3.972 -4.069 5.502 1.00 97.12 103 VAL A N 1
ATOM 779 C CA . VAL A 1 103 ? 4.047 -3.154 4.357 1.00 97.12 103 VAL A CA 1
ATOM 780 C C . VAL A 1 103 ? 4.723 -3.858 3.181 1.00 97.12 103 VAL A C 1
ATOM 782 O O . VAL A 1 103 ? 5.856 -4.329 3.299 1.00 97.12 103 VAL A O 1
ATOM 785 N N . TRP A 1 104 ? 4.024 -3.910 2.050 1.00 97.81 104 TRP A N 1
ATOM 786 C CA . TRP A 1 104 ? 4.532 -4.413 0.777 1.00 97.81 104 TRP A CA 1
ATOM 787 C C . TRP A 1 104 ? 4.706 -3.269 -0.211 1.00 97.81 104 TRP A C 1
ATOM 789 O O . TRP A 1 104 ? 3.822 -2.426 -0.338 1.00 97.81 104 TRP A O 1
ATOM 799 N N . VAL A 1 105 ? 5.817 -3.275 -0.941 1.00 98.12 105 VAL A N 1
ATOM 800 C CA . VAL A 1 105 ? 6.124 -2.292 -1.980 1.00 98.12 105 VAL A CA 1
ATOM 801 C C . VAL A 1 105 ? 6.417 -3.030 -3.279 1.00 98.12 105 VAL A C 1
ATOM 803 O O . VAL A 1 105 ? 7.337 -3.842 -3.357 1.00 98.12 105 VAL A O 1
ATOM 806 N N . LEU A 1 106 ? 5.597 -2.789 -4.296 1.00 97.81 106 LEU A N 1
ATOM 807 C CA . LEU A 1 106 ? 5.659 -3.485 -5.577 1.00 97.81 106 LEU A CA 1
ATOM 808 C C . LEU A 1 106 ? 6.177 -2.528 -6.647 1.00 97.81 106 LEU A C 1
ATOM 810 O O . LEU A 1 106 ? 5.475 -1.594 -7.014 1.00 97.81 106 LEU A O 1
ATOM 814 N N . GLU A 1 107 ? 7.383 -2.742 -7.165 1.00 97.06 107 GLU A N 1
ATOM 815 C CA . GLU A 1 107 ? 7.901 -1.947 -8.282 1.00 97.06 107 GLU A CA 1
ATOM 816 C C . GLU A 1 107 ? 7.208 -2.365 -9.584 1.00 97.06 107 GLU A C 1
ATOM 818 O O . GLU A 1 107 ? 7.383 -3.489 -10.059 1.00 97.06 107 GLU A O 1
ATOM 823 N N . VAL A 1 108 ? 6.445 -1.445 -10.178 1.00 94.94 108 VAL A N 1
ATOM 824 C CA . VAL A 1 108 ? 5.697 -1.650 -11.423 1.00 94.94 108 VAL A CA 1
ATOM 825 C C . VAL A 1 108 ? 5.990 -0.483 -12.377 1.00 94.94 108 VAL A C 1
ATOM 827 O O . VAL A 1 108 ? 5.400 0.589 -12.240 1.00 94.94 108 VAL A O 1
ATOM 830 N N . PRO A 1 109 ? 6.901 -0.643 -13.358 1.00 88.25 109 PRO A N 1
ATOM 831 C CA . PRO A 1 109 ? 7.291 0.454 -14.248 1.00 88.25 109 PRO A CA 1
ATOM 832 C C . PRO A 1 109 ? 6.124 1.076 -15.025 1.00 88.25 109 PRO A C 1
ATOM 834 O O . PRO A 1 109 ? 6.063 2.294 -15.145 1.00 88.25 109 PRO A O 1
ATOM 837 N N . LEU A 1 110 ? 5.185 0.247 -15.489 1.00 88.00 110 LEU A N 1
ATOM 838 C CA . LEU A 1 110 ? 3.995 0.644 -16.253 1.00 88.00 110 LEU A CA 1
ATOM 839 C C . LEU A 1 110 ? 2.735 0.706 -15.371 1.00 88.00 110 LEU A C 1
ATOM 841 O O . LEU A 1 110 ? 1.668 0.227 -15.757 1.00 88.00 110 LEU A O 1
ATOM 845 N N . LEU A 1 111 ? 2.869 1.201 -14.136 1.00 93.69 111 LEU A N 1
ATOM 846 C CA . LEU A 1 111 ? 1.798 1.160 -13.135 1.00 93.69 111 LEU A CA 1
ATOM 847 C C . LEU A 1 111 ? 0.518 1.854 -13.613 1.00 93.69 111 LEU A C 1
ATOM 849 O O . LEU A 1 111 ? -0.560 1.270 -13.554 1.00 93.69 111 LEU A O 1
ATOM 853 N N . PHE A 1 112 ? 0.631 3.097 -14.077 1.00 93.31 112 PHE A N 1
ATOM 854 C CA . PHE A 1 112 ? -0.531 3.910 -14.436 1.00 93.31 112 PHE A CA 1
ATOM 855 C C . PHE A 1 112 ? -1.040 3.600 -15.848 1.00 93.31 112 PHE A C 1
ATOM 857 O O . PHE A 1 112 ? -2.210 3.814 -16.149 1.00 93.31 112 PHE A O 1
ATOM 864 N N . GLU A 1 113 ? -0.180 3.033 -16.690 1.00 89.12 113 GLU A N 1
ATOM 865 C CA . GLU A 1 113 ? -0.493 2.521 -18.020 1.00 89.12 113 GLU A CA 1
ATOM 866 C C . GLU A 1 113 ? -1.303 1.214 -17.978 1.00 89.12 113 GLU A C 1
ATOM 868 O O . GLU A 1 113 ? -1.967 0.876 -18.957 1.00 89.12 113 GLU A O 1
ATOM 873 N N . SER A 1 114 ? -1.227 0.457 -16.877 1.00 84.25 114 SER A N 1
ATOM 874 C CA . SER A 1 114 ? -1.783 -0.901 -16.760 1.00 84.25 114 SER A CA 1
ATOM 875 C C . SER A 1 114 ? -3.031 -1.026 -15.882 1.00 84.25 114 SER A C 1
ATOM 877 O O . SER A 1 114 ? -3.446 -2.153 -15.629 1.00 84.25 114 SER A O 1
ATOM 879 N N . GLU A 1 115 ? -3.637 0.104 -15.492 1.00 88.38 115 GLU A N 1
ATOM 880 C CA . GLU A 1 115 ? -4.705 0.216 -14.484 1.00 88.38 115 GLU A CA 1
ATOM 881 C C . GLU A 1 115 ? -4.295 -0.363 -13.118 1.00 88.38 115 GLU A C 1
ATOM 883 O O . GLU A 1 115 ? -3.917 -1.524 -12.973 1.00 88.38 115 GLU A O 1
ATOM 888 N N . VAL A 1 116 ? -4.375 0.457 -12.069 1.00 93.88 116 VAL A N 1
ATOM 889 C CA . VAL A 1 116 ? -3.961 0.033 -10.727 1.00 93.88 116 VAL A CA 1
ATOM 890 C C . VAL A 1 116 ? -5.014 -0.919 -10.144 1.00 93.88 116 VAL A C 1
ATOM 892 O O . VAL A 1 116 ? -6.170 -0.518 -9.990 1.00 93.88 116 VAL A O 1
ATOM 895 N N . PRO A 1 117 ? -4.658 -2.162 -9.767 1.00 94.44 117 PRO A N 1
ATOM 896 C CA . PRO A 1 117 ? -5.632 -3.099 -9.228 1.00 94.44 117 PRO A CA 1
ATOM 897 C C . PRO A 1 117 ? -6.226 -2.631 -7.898 1.00 94.44 117 PRO A C 1
ATOM 899 O O . PRO A 1 117 ? -5.527 -2.108 -7.035 1.00 94.44 117 PRO A O 1
ATOM 902 N N . HIS A 1 118 ? -7.502 -2.945 -7.665 1.00 92.88 118 HIS A N 1
ATOM 903 C CA . HIS A 1 118 ? -8.224 -2.578 -6.437 1.00 92.88 118 HIS A CA 1
ATOM 904 C C . HIS A 1 118 ? -7.583 -3.088 -5.129 1.00 92.88 118 HIS A C 1
ATOM 906 O O . HIS A 1 118 ? -7.854 -2.552 -4.052 1.00 92.88 118 HIS A O 1
ATOM 912 N N . TRP A 1 119 ? -6.768 -4.144 -5.193 1.00 93.50 119 TRP A N 1
ATOM 913 C CA . TRP A 1 119 ? -6.085 -4.713 -4.030 1.00 93.50 119 TRP A CA 1
ATOM 914 C C . TRP A 1 119 ? -4.814 -3.943 -3.641 1.00 93.50 119 TRP A C 1
ATOM 916 O O . TRP A 1 119 ? -4.311 -4.148 -2.543 1.00 93.50 119 TRP A O 1
ATOM 926 N N . VAL A 1 120 ? -4.335 -3.017 -4.476 1.00 96.44 120 VAL A N 1
ATOM 927 C CA . VAL A 1 120 ? -3.278 -2.061 -4.119 1.00 96.44 120 VAL A CA 1
ATOM 928 C C . VAL A 1 120 ? -3.892 -0.933 -3.282 1.00 96.44 120 VAL A C 1
ATOM 930 O O . VAL A 1 120 ? -4.933 -0.375 -3.633 1.00 96.44 120 VAL A O 1
ATOM 933 N N . ASP A 1 121 ? -3.308 -0.630 -2.125 1.00 97.25 121 ASP A N 1
ATOM 934 C CA . ASP A 1 121 ? -3.806 0.358 -1.158 1.00 97.25 121 ASP A CA 1
ATOM 935 C C . ASP A 1 121 ? -3.370 1.791 -1.440 1.00 97.25 121 ASP A C 1
ATOM 937 O O . ASP A 1 121 ? -4.074 2.719 -1.041 1.00 97.25 121 ASP A O 1
ATOM 941 N N . GLY A 1 122 ? -2.260 1.966 -2.148 1.00 97.56 122 GLY A N 1
ATOM 942 C CA . GLY A 1 122 ? -1.840 3.266 -2.641 1.00 97.56 122 GLY A CA 1
ATOM 943 C C . GLY A 1 122 ? -0.657 3.181 -3.595 1.00 97.56 122 GLY A C 1
ATOM 944 O O . GLY A 1 122 ? -0.122 2.104 -3.872 1.00 97.56 122 GLY A O 1
ATOM 945 N N . THR A 1 123 ? -0.262 4.329 -4.123 1.00 98.38 123 THR A N 1
ATOM 946 C CA . THR A 1 123 ? 0.703 4.436 -5.215 1.00 98.38 123 THR A CA 1
ATOM 947 C C . THR A 1 123 ? 1.764 5.489 -4.930 1.00 98.38 123 THR A C 1
ATOM 949 O O . THR A 1 123 ? 1.462 6.604 -4.515 1.00 98.38 123 THR A O 1
ATOM 952 N N . VAL A 1 124 ? 3.024 5.139 -5.169 1.00 98.44 124 VAL A N 1
ATOM 953 C CA . VAL A 1 124 ? 4.172 6.032 -4.992 1.00 98.44 124 VAL A CA 1
ATOM 954 C C . VAL A 1 124 ? 4.803 6.276 -6.352 1.00 98.44 124 VAL A C 1
ATOM 956 O O . VAL A 1 124 ? 5.097 5.335 -7.091 1.00 98.44 124 VAL A O 1
ATOM 959 N N . TYR A 1 125 ? 5.043 7.541 -6.671 1.00 98.19 125 TYR A N 1
ATOM 960 C CA . TYR A 1 125 ? 5.730 7.959 -7.882 1.00 98.19 125 TYR A CA 1
ATOM 961 C C . TYR A 1 125 ? 7.039 8.666 -7.541 1.00 98.19 125 TYR A C 1
ATOM 963 O O . TYR A 1 125 ? 7.037 9.714 -6.900 1.00 98.19 125 TYR A O 1
ATOM 971 N N . ILE A 1 126 ? 8.165 8.108 -7.990 1.00 97.38 126 ILE A N 1
ATOM 972 C CA . ILE A 1 126 ? 9.479 8.748 -7.855 1.00 97.38 126 ILE A CA 1
ATOM 973 C C . ILE A 1 126 ? 9.825 9.474 -9.149 1.00 97.38 126 ILE A C 1
ATOM 975 O O . ILE A 1 126 ? 9.970 8.851 -10.205 1.00 97.38 126 ILE A O 1
ATOM 979 N N . ARG A 1 127 ? 10.048 10.781 -9.057 1.00 95.62 127 ARG A N 1
ATOM 980 C CA . ARG A 1 127 ? 10.534 11.598 -10.172 1.00 95.62 127 ARG A CA 1
ATOM 981 C C . ARG A 1 127 ? 11.934 12.119 -9.905 1.00 95.62 127 ARG A C 1
ATOM 983 O O . ARG A 1 127 ? 12.418 12.135 -8.777 1.00 95.62 127 ARG A O 1
ATOM 990 N N . SER A 1 128 ? 12.616 12.512 -10.970 1.00 95.12 128 SER A N 1
ATOM 991 C CA . SER A 1 128 ? 13.946 13.114 -10.886 1.00 95.12 128 SER A CA 1
ATOM 992 C C . SER A 1 128 ? 14.186 14.009 -12.108 1.00 95.12 128 SER A C 1
ATOM 994 O O . SER A 1 128 ? 13.690 13.679 -13.195 1.00 95.12 128 SER A O 1
ATOM 996 N N . PRO A 1 129 ? 14.926 15.126 -11.963 1.00 94.12 129 PRO A N 1
ATOM 997 C CA . PRO A 1 129 ? 15.290 15.991 -13.082 1.00 94.12 129 PRO A CA 1
ATOM 998 C C . PRO A 1 129 ? 15.896 15.213 -14.258 1.00 94.12 129 PRO A C 1
ATOM 1000 O O . PRO A 1 129 ? 16.650 14.254 -14.078 1.00 94.12 129 PRO A O 1
ATOM 1003 N N . ARG A 1 130 ? 15.529 15.589 -15.488 1.00 92.00 130 ARG A N 1
ATOM 1004 C CA . ARG A 1 130 ? 15.894 14.841 -16.706 1.00 92.00 130 ARG A CA 1
ATOM 1005 C C . ARG A 1 130 ? 17.406 14.731 -16.904 1.00 92.00 130 ARG A C 1
ATOM 1007 O O . ARG A 1 130 ? 17.883 13.677 -17.310 1.00 92.00 130 ARG A O 1
ATOM 1014 N N . ASP A 1 131 ? 18.133 15.802 -16.631 1.00 93.06 131 ASP A N 1
ATOM 1015 C CA . ASP A 1 131 ? 19.594 15.872 -16.665 1.00 93.06 131 ASP A CA 1
ATOM 1016 C C . ASP A 1 131 ? 20.234 14.875 -15.687 1.00 93.06 131 ASP A C 1
ATOM 1018 O O . ASP A 1 131 ? 21.101 14.093 -16.076 1.00 93.06 131 ASP A O 1
ATOM 1022 N N . ILE A 1 132 ? 19.728 14.802 -14.455 1.00 93.81 132 ILE A N 1
ATOM 1023 C CA . ILE A 1 132 ? 20.180 13.828 -13.454 1.00 93.81 132 ILE A CA 1
ATOM 1024 C C . ILE A 1 132 ? 19.874 12.395 -13.906 1.00 93.81 132 ILE A C 1
ATOM 1026 O O . ILE A 1 132 ? 20.720 11.503 -13.791 1.00 93.81 132 ILE A O 1
ATOM 1030 N N . ARG A 1 133 ? 18.677 12.146 -14.4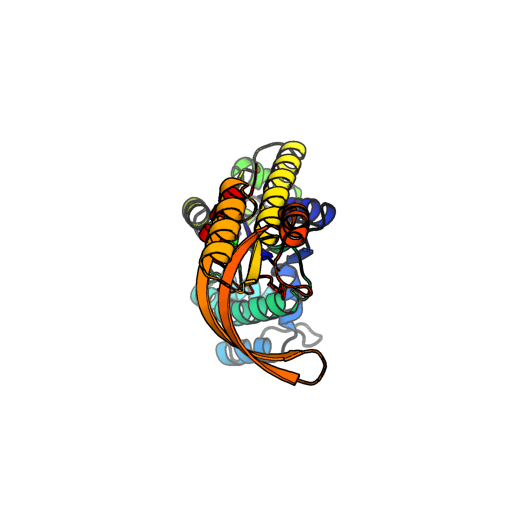53 1.00 94.56 133 ARG A N 1
ATOM 1031 C CA . ARG A 1 133 ? 18.301 10.819 -14.970 1.00 94.56 133 ARG A CA 1
ATOM 1032 C C . ARG A 1 133 ? 19.181 10.398 -16.142 1.00 94.56 133 ARG A C 1
ATOM 1034 O O . ARG A 1 133 ? 19.608 9.245 -16.161 1.00 94.56 133 ARG A O 1
ATOM 1041 N N . ALA A 1 134 ? 19.489 11.314 -17.061 1.00 93.00 134 ALA A N 1
ATOM 1042 C CA . ALA A 1 134 ? 20.389 11.077 -18.189 1.00 93.00 134 ALA A CA 1
ATOM 1043 C C . ALA A 1 134 ? 21.789 10.659 -17.711 1.00 93.00 134 ALA A C 1
ATOM 1045 O O . ALA A 1 134 ? 22.298 9.629 -18.146 1.00 93.00 134 ALA A O 1
ATOM 1046 N N . LEU A 1 135 ? 22.360 11.369 -16.730 1.00 92.12 135 LEU A N 1
ATOM 1047 C CA . LEU A 1 135 ? 23.647 10.998 -16.126 1.00 92.12 135 LEU A CA 1
ATOM 1048 C C . LEU A 1 135 ? 23.607 9.600 -15.485 1.00 92.12 135 LEU A C 1
ATOM 1050 O O . LEU A 1 135 ? 24.521 8.795 -15.671 1.00 92.12 135 LEU A O 1
ATOM 1054 N N . ARG A 1 136 ? 22.527 9.278 -14.761 1.00 92.75 136 ARG A N 1
ATOM 1055 C CA . ARG A 1 136 ? 22.357 7.978 -14.086 1.00 92.75 136 ARG A CA 1
ATOM 1056 C C . ARG A 1 136 ? 22.241 6.809 -15.063 1.00 92.75 136 ARG A C 1
ATOM 1058 O O . ARG A 1 136 ? 22.746 5.730 -14.757 1.00 92.75 136 ARG A O 1
ATOM 1065 N N . VAL A 1 137 ? 21.556 6.978 -16.196 1.00 92.81 137 VAL A N 1
ATOM 1066 C CA . VAL A 1 137 ? 21.438 5.909 -17.206 1.00 92.81 137 VAL A CA 1
ATOM 1067 C C . VAL A 1 137 ? 22.689 5.803 -18.075 1.00 92.81 137 VAL A C 1
ATOM 1069 O O . VAL A 1 137 ? 23.114 4.687 -18.358 1.00 92.81 137 VAL A O 1
ATOM 1072 N N . ALA A 1 138 ? 23.352 6.919 -18.394 1.00 91.81 138 ALA A N 1
ATOM 1073 C CA . ALA A 1 138 ? 24.638 6.909 -19.092 1.00 91.81 138 ALA A CA 1
ATOM 1074 C C . ALA A 1 138 ? 25.705 6.140 -18.293 1.00 91.81 138 ALA A C 1
ATOM 1076 O O . ALA A 1 138 ? 26.422 5.307 -18.841 1.00 91.81 138 ALA A O 1
ATOM 1077 N N . ALA A 1 139 ? 25.734 6.308 -16.964 1.00 91.56 139 ALA A N 1
ATOM 1078 C CA . ALA A 1 139 ? 26.598 5.524 -16.075 1.00 91.56 139 ALA A CA 1
ATOM 1079 C C . ALA A 1 139 ? 26.306 4.005 -16.094 1.00 91.56 139 ALA A C 1
ATOM 1081 O O . ALA A 1 139 ? 27.138 3.213 -15.658 1.00 91.56 139 ALA A O 1
ATOM 1082 N N . ARG A 1 140 ? 25.141 3.583 -16.610 1.00 89.75 140 ARG A N 1
ATOM 1083 C CA . ARG A 1 140 ? 24.762 2.172 -16.823 1.00 89.75 140 ARG A CA 1
ATOM 1084 C C . ARG A 1 140 ? 25.073 1.681 -18.243 1.00 89.75 140 ARG A C 1
ATOM 1086 O O . ARG A 1 140 ? 24.685 0.568 -18.587 1.00 89.75 140 ARG A O 1
ATOM 1093 N N . GLY A 1 141 ? 25.754 2.493 -19.052 1.00 91.25 141 GLY A N 1
ATOM 1094 C CA . GLY A 1 141 ? 26.135 2.172 -20.427 1.00 91.25 141 GLY A CA 1
ATOM 1095 C C . GLY A 1 141 ? 25.048 2.437 -21.468 1.00 91.25 141 GLY A C 1
ATOM 1096 O O . GLY A 1 141 ? 25.158 1.920 -22.575 1.00 91.25 141 GLY A O 1
ATOM 1097 N N . TRP A 1 142 ? 24.004 3.196 -21.123 1.00 90.31 142 TRP A N 1
AT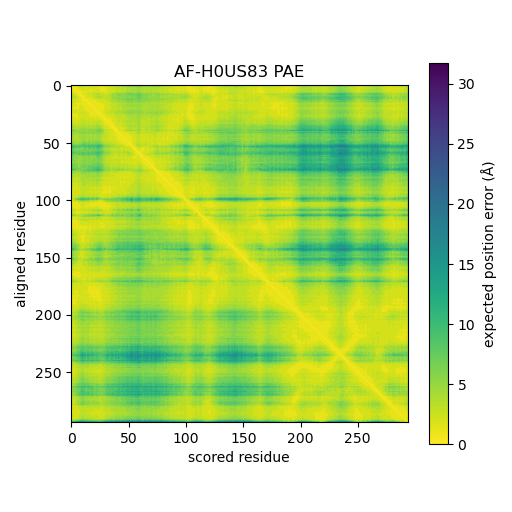OM 1098 C CA . TRP A 1 142 ? 22.978 3.603 -22.086 1.00 90.31 142 TRP A CA 1
ATOM 1099 C C . TRP A 1 142 ? 23.520 4.705 -22.992 1.00 90.31 142 TRP A C 1
ATOM 1101 O O . TRP A 1 142 ? 24.248 5.585 -22.527 1.00 90.31 142 TRP A O 1
ATOM 1111 N N . ASP A 1 143 ? 23.141 4.675 -24.267 1.00 89.88 143 ASP A N 1
ATOM 1112 C CA . ASP A 1 143 ? 23.380 5.799 -25.168 1.00 89.88 143 ASP A CA 1
ATOM 1113 C C . ASP A 1 143 ? 22.351 6.928 -24.952 1.00 89.88 143 ASP A C 1
ATOM 1115 O O . ASP A 1 143 ? 21.336 6.768 -24.262 1.00 89.88 143 ASP A O 1
ATOM 1119 N N . ASP A 1 144 ? 22.606 8.088 -25.561 1.00 85.81 144 ASP A N 1
ATOM 1120 C CA . ASP A 1 144 ? 21.755 9.277 -25.420 1.00 85.81 144 ASP A CA 1
ATOM 1121 C C . ASP A 1 144 ? 20.337 9.101 -26.005 1.00 85.81 144 ASP A C 1
ATOM 1123 O O . ASP A 1 144 ? 19.442 9.904 -25.726 1.00 85.81 144 ASP A O 1
ATOM 1127 N N . GLN A 1 145 ? 20.112 8.072 -26.830 1.00 87.56 145 GLN A N 1
ATOM 1128 C CA . GLN A 1 145 ? 18.834 7.792 -27.487 1.00 87.56 145 GLN A CA 1
ATOM 1129 C C . GLN A 1 145 ? 17.992 6.763 -26.727 1.00 87.56 145 GLN A C 1
ATOM 1131 O O . GLN A 1 145 ? 16.764 6.777 -26.855 1.00 87.56 145 GLN A O 1
ATOM 1136 N N . GLU A 1 146 ? 18.603 5.906 -25.903 1.00 86.19 146 GLU A N 1
ATOM 1137 C CA . GLU A 1 146 ? 17.884 4.873 -25.157 1.00 86.19 146 GLU A CA 1
ATOM 1138 C C . GLU A 1 146 ? 16.852 5.474 -24.201 1.00 86.19 146 GLU A C 1
ATOM 1140 O O . GLU A 1 146 ? 15.713 5.008 -24.154 1.00 86.19 146 GLU A O 1
ATOM 1145 N N . LEU A 1 147 ? 17.204 6.534 -23.466 1.00 87.81 147 LEU A N 1
ATOM 1146 C CA . LEU A 1 147 ? 16.281 7.155 -22.514 1.00 87.81 147 LEU A CA 1
ATOM 1147 C C . LEU A 1 147 ? 15.017 7.715 -23.207 1.00 87.81 147 LEU A C 1
ATOM 1149 O O . LEU A 1 147 ? 13.924 7.257 -22.857 1.00 87.81 147 LEU A O 1
ATOM 1153 N N . PRO A 1 148 ? 15.117 8.592 -24.231 1.00 88.38 148 PRO A N 1
ATOM 1154 C CA . PRO A 1 148 ? 13.956 9.015 -25.020 1.00 88.38 148 PRO A CA 1
ATOM 1155 C C . PRO A 1 148 ? 13.174 7.850 -25.643 1.00 88.38 148 PRO A C 1
ATOM 1157 O O . PRO A 1 148 ? 11.942 7.861 -25.663 1.00 88.38 148 PRO A O 1
ATOM 1160 N N . ALA A 1 149 ? 13.872 6.822 -26.138 1.00 86.00 149 ALA A N 1
ATOM 1161 C CA . ALA A 1 149 ? 13.238 5.666 -26.766 1.00 86.00 149 ALA A CA 1
ATOM 1162 C C . ALA A 1 149 ? 12.386 4.843 -25.786 1.00 86.00 149 ALA A C 1
ATOM 1164 O O . ALA A 1 149 ? 11.390 4.249 -26.200 1.00 86.00 149 ALA A O 1
ATOM 1165 N N . ARG A 1 150 ? 12.749 4.807 -24.498 1.00 85.56 150 ARG A N 1
ATOM 1166 C CA . ARG A 1 150 ? 11.947 4.166 -23.443 1.00 85.56 150 ARG A CA 1
ATOM 1167 C C . ARG A 1 150 ? 10.782 5.044 -23.012 1.00 85.56 150 ARG A C 1
ATOM 1169 O O . ARG A 1 150 ? 9.668 4.547 -22.883 1.00 85.56 150 ARG A O 1
ATOM 1176 N N . GLU A 1 151 ? 11.030 6.336 -22.823 1.00 87.38 151 GLU A N 1
ATOM 1177 C CA . GLU A 1 151 ? 10.023 7.286 -22.341 1.00 87.38 151 GLU A CA 1
ATOM 1178 C C . GLU A 1 151 ? 8.848 7.460 -23.303 1.00 87.38 151 GLU A C 1
ATOM 1180 O O . GLU A 1 151 ? 7.734 7.688 -22.846 1.00 87.38 151 GLU A O 1
ATOM 1185 N N . ARG A 1 152 ? 9.054 7.275 -24.616 1.00 86.56 152 ARG A N 1
ATOM 1186 C CA . ARG A 1 152 ? 7.985 7.418 -25.624 1.00 86.56 152 ARG A CA 1
ATOM 1187 C C . ARG A 1 152 ? 6.774 6.498 -25.415 1.00 86.56 152 ARG A C 1
ATOM 1189 O O . ARG A 1 152 ? 5.733 6.730 -26.017 1.00 86.56 152 ARG A O 1
ATOM 1196 N N . TRP A 1 153 ? 6.935 5.427 -24.637 1.00 81.44 153 TRP A N 1
ATOM 1197 C CA . TRP A 1 153 ? 5.891 4.439 -24.348 1.00 81.44 153 TRP A CA 1
ATOM 1198 C C . TRP A 1 153 ? 5.211 4.653 -22.994 1.00 81.44 153 TRP A C 1
ATOM 1200 O O . TRP A 1 153 ? 4.312 3.890 -22.642 1.00 81.44 153 TRP A O 1
ATOM 1210 N N . LEU A 1 154 ? 5.663 5.648 -22.230 1.00 86.31 154 LEU A N 1
ATOM 1211 C CA . LEU A 1 154 ? 5.175 5.950 -20.892 1.00 86.31 154 LEU A CA 1
ATOM 1212 C C . LEU A 1 154 ? 4.198 7.120 -20.935 1.00 86.31 154 LEU A C 1
ATOM 1214 O O . LEU A 1 154 ? 4.275 7.991 -21.803 1.00 86.31 154 LEU A O 1
ATOM 1218 N N . LEU A 1 155 ? 3.318 7.173 -19.942 1.00 88.94 155 LEU A N 1
ATOM 1219 C CA . LEU A 1 155 ? 2.567 8.383 -19.657 1.00 88.94 155 LEU A CA 1
ATOM 1220 C C . LEU A 1 155 ? 3.515 9.517 -19.261 1.00 88.94 155 LEU A C 1
ATOM 1222 O O . LEU A 1 155 ? 4.604 9.308 -18.709 1.00 88.94 155 LEU A O 1
ATOM 1226 N N . ASP A 1 156 ? 3.044 10.731 -19.520 1.00 90.56 156 ASP A N 1
ATOM 1227 C CA . ASP A 1 156 ? 3.716 11.962 -19.136 1.00 90.56 156 ASP A CA 1
ATOM 1228 C C . ASP A 1 156 ? 3.956 12.032 -17.615 1.00 90.56 156 ASP A C 1
ATOM 1230 O O . ASP A 1 156 ? 3.150 11.554 -16.808 1.00 90.56 156 ASP A O 1
ATOM 1234 N N . ALA A 1 157 ? 5.086 12.616 -17.216 1.00 89.56 157 ALA A N 1
ATOM 1235 C CA . ALA A 1 157 ? 5.497 12.683 -15.817 1.00 89.56 157 ALA A CA 1
ATOM 1236 C C . ALA A 1 157 ? 4.507 13.473 -14.943 1.00 89.56 157 ALA A C 1
ATOM 1238 O O . ALA A 1 157 ? 4.221 13.050 -13.822 1.00 89.56 157 ALA A O 1
ATOM 1239 N N . ASP A 1 158 ? 3.925 14.562 -15.454 1.00 91.56 158 ASP A N 1
ATOM 1240 C CA . ASP A 1 158 ? 2.948 15.370 -14.716 1.00 91.56 158 ASP A CA 1
ATOM 1241 C C . ASP A 1 158 ? 1.598 14.658 -14.602 1.00 91.56 158 ASP A C 1
ATOM 1243 O O . ASP A 1 158 ? 0.851 14.852 -13.638 1.00 91.56 158 ASP A O 1
ATOM 1247 N N . VAL A 1 159 ? 1.257 13.814 -15.579 1.00 93.56 159 VAL A N 1
ATOM 1248 C CA . VAL A 1 159 ? 0.090 12.928 -15.488 1.00 93.56 159 VAL A CA 1
ATOM 1249 C C . VAL A 1 159 ? 0.305 11.895 -14.384 1.00 93.56 159 VAL A C 1
ATOM 1251 O O . VAL A 1 159 ? -0.510 11.824 -13.467 1.00 93.56 159 VAL A O 1
ATOM 1254 N N . LYS A 1 160 ? 1.426 11.164 -14.405 1.00 94.44 160 LYS A N 1
ATOM 1255 C CA . LYS A 1 160 ? 1.746 10.141 -13.390 1.00 94.44 160 LYS A CA 1
ATOM 1256 C C . LYS A 1 160 ? 1.839 10.733 -11.983 1.00 94.44 160 LYS A C 1
ATOM 1258 O O . LYS A 1 160 ? 1.286 10.169 -11.046 1.00 94.44 160 LYS A O 1
ATOM 1263 N N . SER A 1 161 ? 2.459 11.906 -11.849 1.00 94.69 161 SER A N 1
ATOM 1264 C CA . SER A 1 161 ? 2.558 12.645 -10.585 1.00 94.69 161 SER A CA 1
ATOM 1265 C C . SER A 1 161 ? 1.181 12.957 -9.985 1.00 94.69 161 SER A C 1
ATOM 1267 O O . SER A 1 161 ? 0.959 12.743 -8.799 1.00 94.69 161 SER A O 1
ATOM 1269 N N . ARG A 1 162 ? 0.213 13.390 -10.807 1.00 96.12 162 ARG A N 1
ATOM 1270 C CA . ARG A 1 162 ? -1.162 13.678 -10.353 1.00 96.12 162 ARG A CA 1
ATOM 1271 C C . ARG A 1 162 ? -1.988 12.434 -10.028 1.00 96.12 162 ARG A C 1
ATOM 1273 O O . ARG A 1 162 ? -2.981 12.549 -9.316 1.00 96.12 162 ARG A O 1
ATOM 1280 N N . MET A 1 163 ? -1.626 11.283 -10.588 1.00 95.88 163 MET A N 1
ATOM 1281 C CA . MET A 1 163 ? -2.301 10.008 -10.332 1.00 95.88 163 MET A CA 1
ATOM 1282 C C . MET A 1 163 ? -1.792 9.311 -9.067 1.00 95.88 163 MET A C 1
ATOM 1284 O O . MET A 1 163 ? -2.470 8.415 -8.572 1.00 95.88 163 MET A O 1
ATOM 1288 N N . ALA A 1 164 ? -0.616 9.695 -8.566 1.00 97.62 164 ALA A N 1
ATOM 1289 C CA . ALA A 1 164 ? 0.013 9.061 -7.419 1.00 97.62 164 ALA A CA 1
ATOM 1290 C C . ALA A 1 164 ? -0.529 9.581 -6.080 1.00 97.62 164 ALA A C 1
ATOM 1292 O O . ALA A 1 164 ? -0.834 10.763 -5.930 1.00 97.62 164 ALA A O 1
ATOM 1293 N N . ASP A 1 165 ? -0.580 8.703 -5.079 1.00 98.12 165 ASP A N 1
ATOM 1294 C CA . ASP A 1 165 ? -0.938 9.071 -3.703 1.00 98.12 165 ASP A CA 1
ATOM 1295 C C . ASP A 1 165 ? 0.224 9.734 -2.949 1.00 98.12 165 ASP A C 1
ATOM 1297 O O . ASP A 1 165 ? -0.005 10.521 -2.023 1.00 98.12 165 ASP A O 1
ATOM 1301 N N . TRP A 1 166 ? 1.455 9.410 -3.358 1.00 98.38 166 TRP A N 1
ATOM 1302 C CA . TRP A 1 166 ? 2.699 10.033 -2.915 1.00 98.38 166 TRP A CA 1
ATOM 1303 C C . TRP A 1 166 ? 3.607 10.321 -4.106 1.00 98.38 166 TRP A C 1
ATOM 1305 O O . TRP A 1 166 ? 3.795 9.474 -4.984 1.00 98.38 166 TRP A O 1
ATOM 1315 N N . VAL A 1 167 ? 4.232 11.496 -4.094 1.00 97.88 167 VAL A N 1
ATOM 1316 C CA . VAL A 1 167 ? 5.242 11.899 -5.076 1.00 97.88 167 VAL A CA 1
ATOM 1317 C C . VAL A 1 167 ? 6.538 12.191 -4.339 1.00 97.88 167 VAL A C 1
ATOM 1319 O O . VAL A 1 167 ? 6.546 12.976 -3.396 1.00 97.88 167 VAL A O 1
ATOM 1322 N N . LEU A 1 168 ? 7.624 11.559 -4.776 1.00 97.06 168 LEU A N 1
ATOM 1323 C CA . LEU A 1 168 ? 8.955 11.731 -4.203 1.00 97.06 168 LEU A CA 1
ATOM 1324 C C . LEU A 1 168 ? 9.914 12.319 -5.234 1.00 97.06 168 LEU A C 1
ATOM 1326 O O . LEU A 1 168 ? 10.040 11.812 -6.352 1.00 97.06 168 LEU A O 1
ATOM 1330 N N . ASP A 1 169 ? 10.621 13.367 -4.827 1.00 95.38 169 ASP A N 1
ATOM 1331 C CA . ASP A 1 169 ? 11.629 14.050 -5.629 1.00 95.38 169 ASP A CA 1
ATOM 1332 C C . ASP A 1 169 ? 13.029 13.495 -5.339 1.00 95.38 169 ASP A C 1
ATOM 1334 O O . ASP A 1 169 ? 13.626 13.771 -4.305 1.00 95.38 169 ASP A O 1
ATOM 1338 N N . ASN A 1 170 ? 13.589 12.735 -6.282 1.00 95.81 170 ASN A N 1
ATOM 1339 C CA . ASN A 1 170 ? 14.946 12.188 -6.199 1.00 95.81 170 ASN A CA 1
ATOM 1340 C C . ASN A 1 170 ? 15.932 12.970 -7.086 1.00 95.81 170 ASN A C 1
ATOM 1342 O O . ASN A 1 170 ? 16.555 12.416 -8.005 1.00 95.81 170 ASN A O 1
ATOM 1346 N N . GLY A 1 171 ? 16.022 14.280 -6.850 1.00 93.19 171 GLY A N 1
ATOM 1347 C CA . GLY A 1 171 ? 17.027 15.164 -7.457 1.00 93.19 171 GLY A CA 1
ATOM 1348 C C . GLY A 1 171 ? 18.243 15.447 -6.567 1.00 93.19 171 GLY A C 1
ATOM 1349 O O . GLY A 1 171 ? 19.227 15.985 -7.062 1.00 93.19 171 GLY A O 1
ATOM 1350 N N . GLY A 1 172 ? 18.168 15.103 -5.279 1.00 93.44 172 GLY A N 1
ATOM 1351 C CA . GLY A 1 172 ? 19.211 15.353 -4.285 1.00 93.44 172 GLY A CA 1
ATOM 1352 C C . GLY A 1 172 ? 20.252 14.237 -4.172 1.00 93.44 172 GLY A C 1
ATOM 1353 O O . GLY A 1 172 ? 20.515 13.496 -5.129 1.00 93.44 172 GLY A O 1
ATOM 1354 N N . THR A 1 173 ? 20.856 14.134 -2.989 1.00 95.00 173 THR A N 1
ATOM 1355 C CA . THR A 1 173 ? 21.873 13.128 -2.663 1.00 95.00 173 THR A CA 1
ATOM 1356 C C . THR A 1 173 ? 21.253 11.784 -2.260 1.00 95.00 173 THR A C 1
ATOM 1358 O O . THR A 1 173 ? 20.032 11.614 -2.230 1.00 95.00 173 THR A O 1
ATOM 1361 N N . LEU A 1 174 ? 22.099 10.788 -1.974 1.00 94.94 174 LEU A N 1
ATOM 1362 C CA . LEU A 1 174 ? 21.629 9.507 -1.444 1.00 94.94 174 LEU A CA 1
ATOM 1363 C C . LEU A 1 174 ? 21.032 9.676 -0.041 1.00 94.94 174 LEU A C 1
ATOM 1365 O O . LEU A 1 174 ? 20.010 9.071 0.257 1.00 94.94 174 LEU A O 1
ATOM 1369 N N . GLU A 1 175 ? 21.619 10.540 0.782 1.00 97.19 175 GLU A N 1
ATOM 1370 C CA . GLU A 1 175 ? 21.139 10.853 2.129 1.00 97.19 175 GLU A CA 1
ATOM 1371 C C . GLU A 1 175 ? 19.741 11.490 2.094 1.00 97.19 175 GLU A C 1
ATOM 1373 O O . GLU A 1 175 ? 18.884 11.134 2.904 1.00 97.19 175 GLU A O 1
ATOM 1378 N N . ASP A 1 176 ? 19.478 12.370 1.118 1.00 96.94 176 ASP A N 1
ATOM 1379 C CA . ASP A 1 176 ? 18.140 12.933 0.893 1.00 96.94 176 ASP A CA 1
ATOM 1380 C C . ASP A 1 176 ? 17.128 11.825 0.552 1.00 96.94 176 ASP A C 1
ATOM 1382 O O . ASP A 1 176 ? 16.013 11.796 1.078 1.00 96.94 176 ASP A O 1
ATOM 1386 N N . LEU A 1 177 ? 17.527 10.873 -0.301 1.00 96.75 177 LEU A N 1
ATOM 1387 C CA . LEU A 1 177 ? 16.687 9.735 -0.679 1.00 96.75 177 LEU A CA 1
ATOM 1388 C C . LEU A 1 177 ? 16.417 8.799 0.508 1.00 96.75 177 LEU A C 1
ATOM 1390 O O . LEU A 1 177 ? 15.296 8.316 0.663 1.00 96.75 177 LEU A O 1
ATOM 1394 N N . GLU A 1 178 ? 17.417 8.551 1.354 1.00 97.81 178 GLU A N 1
ATOM 1395 C CA . GLU A 1 178 ? 17.275 7.767 2.583 1.00 97.81 178 GLU A CA 1
ATOM 1396 C C . GLU A 1 178 ? 16.352 8.449 3.596 1.00 97.81 178 GLU A C 1
ATOM 1398 O O . GLU A 1 178 ? 15.538 7.784 4.242 1.00 97.81 178 GLU A O 1
ATOM 1403 N N . ALA A 1 179 ? 16.444 9.774 3.734 1.00 97.81 179 ALA A N 1
ATOM 1404 C CA . ALA A 1 179 ? 15.538 10.548 4.574 1.00 97.81 179 ALA A CA 1
ATOM 1405 C C . ALA A 1 179 ? 14.089 10.445 4.079 1.00 97.81 179 ALA A C 1
ATOM 1407 O O . ALA A 1 179 ? 13.205 10.101 4.866 1.00 97.81 179 ALA A O 1
ATOM 1408 N N . ALA A 1 180 ? 13.867 10.632 2.775 1.00 97.75 180 ALA A N 1
ATOM 1409 C CA . ALA A 1 180 ? 12.551 10.492 2.156 1.00 97.75 180 ALA A CA 1
ATOM 1410 C C . ALA A 1 180 ? 11.989 9.063 2.284 1.00 97.75 180 ALA A C 1
ATOM 1412 O O . ALA A 1 180 ? 10.803 8.876 2.558 1.00 97.75 180 ALA A O 1
ATOM 1413 N N . ALA A 1 181 ? 12.834 8.037 2.131 1.00 98.00 181 ALA A N 1
ATOM 1414 C CA . ALA A 1 181 ? 12.440 6.644 2.332 1.00 98.00 181 ALA A CA 1
ATOM 1415 C C . ALA A 1 181 ? 12.017 6.381 3.781 1.00 98.00 181 ALA A C 1
ATOM 1417 O O . ALA A 1 181 ? 11.010 5.710 4.014 1.00 98.00 181 ALA A O 1
ATOM 1418 N N . ARG A 1 182 ? 12.752 6.940 4.752 1.00 98.12 182 ARG A N 1
ATOM 1419 C CA . ARG A 1 182 ? 12.441 6.805 6.177 1.00 98.12 182 ARG A CA 1
ATOM 1420 C C . ARG A 1 182 ? 11.111 7.448 6.537 1.00 98.12 182 ARG A C 1
ATOM 1422 O O . ARG A 1 182 ? 10.323 6.832 7.252 1.00 98.12 182 ARG A O 1
ATOM 1429 N N . GLU A 1 183 ? 10.878 8.658 6.042 1.00 98.00 183 GLU A N 1
ATOM 1430 C CA . GLU A 1 183 ? 9.627 9.383 6.243 1.00 98.00 183 GLU A CA 1
ATOM 1431 C C . GLU A 1 183 ? 8.445 8.609 5.655 1.00 98.00 183 GLU A C 1
ATOM 1433 O O . GLU A 1 183 ? 7.516 8.264 6.390 1.00 98.00 183 GLU A O 1
ATOM 1438 N N . LEU A 1 184 ? 8.528 8.241 4.368 1.00 98.19 184 LEU A N 1
ATOM 1439 C CA . LEU A 1 184 ? 7.467 7.483 3.712 1.00 98.19 184 LEU A CA 1
ATOM 1440 C C . LEU A 1 184 ? 7.208 6.173 4.456 1.00 98.19 184 LEU A C 1
ATOM 1442 O O . LEU A 1 184 ? 6.068 5.878 4.796 1.00 98.19 184 LEU A O 1
ATOM 1446 N N . TYR A 1 185 ? 8.244 5.384 4.742 1.00 98.19 185 TYR A N 1
ATOM 1447 C CA . TYR A 1 185 ? 8.062 4.092 5.396 1.00 98.19 185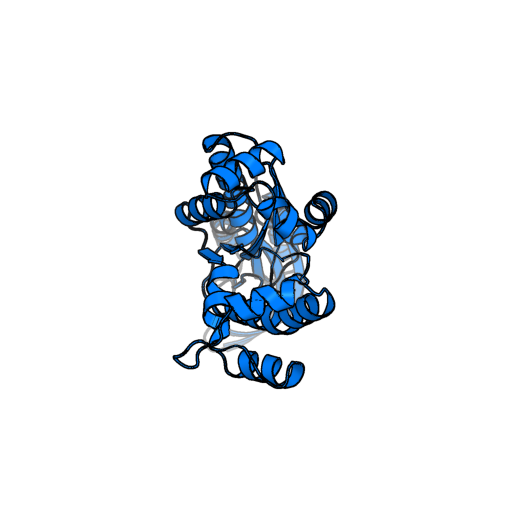 TYR A CA 1
ATOM 1448 C C . TYR A 1 185 ? 7.425 4.217 6.783 1.00 98.19 185 TYR A C 1
ATOM 1450 O O . TYR A 1 185 ? 6.574 3.397 7.129 1.00 98.19 185 TYR A O 1
ATOM 1458 N N . GLY A 1 186 ? 7.778 5.253 7.553 1.00 97.06 186 GLY A N 1
ATOM 1459 C CA . GLY A 1 186 ? 7.109 5.575 8.813 1.00 97.06 186 GLY A CA 1
ATOM 1460 C C . GLY A 1 186 ? 5.604 5.790 8.629 1.00 97.06 186 GLY A C 1
ATOM 1461 O O . GLY A 1 186 ? 4.808 5.157 9.327 1.00 97.06 186 GLY A O 1
ATOM 1462 N N . GLU A 1 187 ? 5.210 6.595 7.637 1.00 97.31 187 GLU A N 1
ATOM 1463 C CA . GLU A 1 187 ? 3.797 6.794 7.282 1.00 97.31 187 GLU A CA 1
ATOM 1464 C C . GLU A 1 187 ? 3.133 5.470 6.864 1.00 97.31 187 GLU A C 1
ATOM 1466 O O . GLU A 1 187 ? 2.066 5.125 7.376 1.00 97.31 187 GLU A O 1
ATOM 1471 N N . LEU A 1 188 ? 3.766 4.680 5.988 1.00 97.69 188 LEU A N 1
ATOM 1472 C CA . LEU A 1 188 ? 3.206 3.406 5.521 1.00 97.69 188 LEU A CA 1
ATOM 1473 C C . LEU A 1 188 ? 2.997 2.415 6.674 1.00 97.69 188 LEU A C 1
ATOM 1475 O O . LEU A 1 188 ? 1.988 1.706 6.687 1.00 97.69 188 LEU A O 1
ATOM 1479 N N . LYS A 1 189 ? 3.907 2.372 7.660 1.00 96.69 189 LYS A N 1
ATOM 1480 C CA . LYS A 1 189 ? 3.741 1.525 8.851 1.00 96.69 189 LYS A CA 1
ATOM 1481 C C . LYS A 1 189 ? 2.532 1.955 9.673 1.00 96.69 189 LYS A C 1
ATOM 1483 O O . LYS A 1 189 ? 1.722 1.093 10.011 1.00 96.69 189 LYS A O 1
ATOM 1488 N N . LEU A 1 190 ? 2.364 3.253 9.926 1.00 95.69 190 LEU A N 1
ATOM 1489 C CA . LEU A 1 190 ? 1.195 3.774 10.643 1.00 95.69 190 LEU A CA 1
ATOM 1490 C C . LEU A 1 190 ? -0.110 3.490 9.885 1.00 95.69 190 LEU A C 1
ATOM 1492 O O . LEU A 1 190 ? -1.083 3.012 10.458 1.00 95.69 190 LEU A O 1
ATOM 1496 N N . LEU A 1 191 ? -0.135 3.684 8.567 1.00 97.12 191 LEU A N 1
ATOM 1497 C CA . LEU A 1 191 ? -1.314 3.367 7.751 1.00 97.12 191 LEU A CA 1
ATOM 1498 C C . LEU A 1 191 ? -1.638 1.867 7.738 1.00 97.12 191 LEU A C 1
ATOM 1500 O O . LEU A 1 191 ? -2.811 1.478 7.642 1.00 97.12 191 LEU A O 1
ATOM 1504 N N . SER A 1 192 ? -0.612 1.019 7.850 1.00 96.12 192 SER A N 1
ATOM 1505 C CA . SER A 1 192 ? -0.767 -0.433 7.952 1.00 96.12 192 SER A CA 1
ATOM 1506 C C . SER A 1 192 ? -1.288 -0.900 9.313 1.00 96.12 192 SER A C 1
ATOM 1508 O O . SER A 1 192 ? -1.847 -1.999 9.388 1.00 96.12 192 SER A O 1
ATOM 1510 N N . SER A 1 193 ? -1.165 -0.067 10.354 1.00 96.12 193 SER A N 1
ATOM 1511 C CA . SER A 1 193 ? -1.502 -0.427 11.733 1.00 96.12 193 SER A CA 1
ATOM 1512 C C . SER A 1 193 ? -2.956 -0.183 12.128 1.00 96.12 193 SER A C 1
ATOM 1514 O O . SER A 1 193 ? -3.346 -0.459 13.260 1.00 96.12 193 SER A O 1
ATOM 1516 N N . VAL A 1 194 ? -3.785 0.302 11.200 1.00 97.31 194 VAL A N 1
ATOM 1517 C CA . VAL A 1 194 ? -5.215 0.528 11.442 1.00 97.31 194 VAL A CA 1
ATOM 1518 C C . VAL A 1 194 ? -5.945 -0.788 11.730 1.00 97.31 194 VAL A C 1
ATOM 1520 O O . VAL A 1 194 ? -5.854 -1.748 10.958 1.00 97.31 194 VAL A O 1
ATOM 1523 N N . LEU A 1 195 ? -6.737 -0.785 12.802 1.00 97.50 195 LEU A N 1
ATOM 1524 C CA . LEU A 1 195 ? -7.553 -1.898 13.278 1.00 97.50 195 LEU A CA 1
ATOM 1525 C C . LEU A 1 195 ? -9.032 -1.511 13.358 1.00 97.50 195 LEU A C 1
ATOM 1527 O O . LEU A 1 195 ? -9.390 -0.371 13.666 1.00 97.50 195 LEU A O 1
ATOM 1531 N N . LEU A 1 196 ? -9.892 -2.494 13.105 1.00 97.81 196 LEU A N 1
ATOM 1532 C CA . LEU A 1 196 ? -11.315 -2.463 13.416 1.00 97.81 196 LEU A CA 1
ATOM 1533 C C . LEU A 1 196 ? -11.532 -3.266 14.694 1.00 97.81 196 LEU A C 1
ATOM 1535 O O . LEU A 1 196 ? -11.145 -4.432 14.750 1.00 97.81 196 LEU A O 1
ATOM 1539 N N . GLY A 1 197 ? -12.128 -2.642 15.703 1.00 97.69 197 GLY A N 1
ATOM 1540 C CA . GLY A 1 197 ? -12.465 -3.300 16.958 1.00 97.69 197 GLY A CA 1
ATOM 1541 C C . GLY A 1 197 ? -13.966 -3.395 17.162 1.00 97.69 197 GLY A C 1
ATOM 1542 O O . GLY A 1 197 ? -14.707 -2.521 16.700 1.00 97.69 197 GLY A O 1
ATOM 1543 N N . ASN A 1 198 ? -14.412 -4.433 17.862 1.00 97.19 198 ASN A N 1
ATOM 1544 C CA . ASN A 1 198 ? -15.751 -4.484 18.435 1.00 97.19 198 ASN A CA 1
ATOM 1545 C C . ASN A 1 198 ? -15.761 -5.135 19.821 1.00 97.19 198 ASN A C 1
ATOM 1547 O O . ASN A 1 198 ? -14.900 -5.959 20.134 1.00 97.19 198 ASN A O 1
ATOM 1551 N N . LEU A 1 199 ? -16.722 -4.715 20.640 1.00 96.56 199 LEU A N 1
ATOM 1552 C CA . LEU A 1 199 ? -16.951 -5.188 22.004 1.00 96.56 199 LEU A CA 1
ATOM 1553 C C . LEU A 1 199 ? -18.400 -4.867 22.421 1.00 96.56 199 LEU A C 1
ATOM 1555 O O . LEU A 1 199 ? -19.008 -3.953 21.861 1.00 96.56 199 LEU A O 1
ATOM 1559 N N . THR A 1 200 ? -18.962 -5.613 23.374 1.00 96.31 200 THR A N 1
ATOM 1560 C CA . THR A 1 200 ? -20.339 -5.443 23.864 1.00 96.31 200 THR A CA 1
ATOM 1561 C C . THR A 1 200 ? -20.401 -4.938 25.304 1.00 96.31 200 THR A C 1
ATOM 1563 O O . THR A 1 200 ? -19.539 -5.252 26.119 1.00 96.31 200 THR A O 1
ATOM 1566 N N . PHE A 1 201 ? -21.451 -4.172 25.601 1.00 96.88 201 PHE A N 1
ATOM 1567 C CA . PHE A 1 201 ? -21.754 -3.611 26.918 1.00 96.88 201 PHE A CA 1
ATOM 1568 C C . PHE A 1 201 ? -23.175 -3.968 27.355 1.00 96.88 201 PHE A C 1
ATOM 1570 O O . PHE A 1 201 ? -24.081 -4.052 26.521 1.00 96.88 201 PHE A O 1
ATOM 1577 N N . GLY A 1 202 ? -23.401 -4.062 28.667 1.00 95.19 202 GLY A N 1
ATOM 1578 C CA . GLY A 1 202 ? -24.721 -4.374 29.226 1.00 95.19 202 GLY A CA 1
ATOM 1579 C C . GLY A 1 202 ? -25.728 -3.223 29.164 1.00 95.19 202 GLY A C 1
ATOM 1580 O O . GLY A 1 202 ? -26.919 -3.429 29.391 1.00 95.19 202 GLY A O 1
ATOM 1581 N N . SER A 1 203 ? -25.289 -1.995 28.866 1.00 95.75 203 SER A N 1
ATOM 1582 C CA . SER A 1 203 ? -26.181 -0.837 28.770 1.00 95.75 203 SER A CA 1
ATOM 1583 C C . SER A 1 203 ? -25.703 0.212 27.766 1.00 95.75 203 SER A C 1
ATOM 1585 O O . SER A 1 203 ? -24.510 0.345 27.498 1.00 95.75 203 SER A O 1
ATOM 1587 N N . MET A 1 204 ? -26.645 1.013 27.253 1.00 97.25 204 MET A N 1
ATOM 1588 C CA . MET A 1 204 ? -26.330 2.147 26.375 1.00 97.25 204 MET A CA 1
ATOM 1589 C C . MET A 1 204 ? -25.474 3.204 27.079 1.00 97.25 204 MET A C 1
ATOM 1591 O O . MET A 1 204 ? -24.540 3.714 26.477 1.00 97.25 204 MET A O 1
ATOM 1595 N N . GLY A 1 205 ? -25.747 3.500 28.354 1.00 97.25 205 GLY A N 1
ATOM 1596 C CA . GLY A 1 205 ? -24.995 4.520 29.094 1.00 97.25 205 GLY A CA 1
ATOM 1597 C C . GLY A 1 205 ? -23.520 4.156 29.277 1.00 97.25 205 GLY A C 1
ATOM 1598 O O . GLY A 1 205 ? -22.652 5.006 29.100 1.00 97.25 205 GLY A O 1
ATOM 1599 N N . GLU A 1 206 ? -23.223 2.887 29.570 1.00 96.12 206 GLU A N 1
ATOM 1600 C CA . GLU A 1 206 ? -21.840 2.403 29.655 1.00 96.12 206 GLU A CA 1
ATOM 1601 C C . GLU A 1 206 ? -21.138 2.459 28.287 1.00 96.12 206 GLU A C 1
ATOM 1603 O O . GLU A 1 206 ? -20.014 2.952 28.187 1.00 96.12 206 GLU A O 1
ATOM 1608 N N . ALA A 1 207 ? -21.825 2.029 27.222 1.00 97.56 207 ALA A N 1
ATOM 1609 C CA . ALA A 1 207 ? -21.300 2.073 25.859 1.00 97.56 207 ALA A CA 1
ATOM 1610 C C . ALA A 1 207 ? -21.007 3.507 25.378 1.00 97.56 207 ALA A C 1
ATOM 1612 O O . ALA A 1 207 ? -19.993 3.743 24.717 1.00 97.56 207 ALA A O 1
ATOM 1613 N N . GLU A 1 208 ? -21.881 4.467 25.696 1.00 98.19 208 GLU A N 1
ATOM 1614 C CA . GLU A 1 208 ? -21.708 5.888 25.368 1.00 98.19 208 GLU A CA 1
ATOM 1615 C C . GLU A 1 208 ? -20.511 6.491 26.099 1.00 98.19 208 GLU A C 1
ATOM 1617 O O . GLU A 1 208 ? -19.695 7.172 25.475 1.00 98.19 208 GLU A O 1
ATOM 1622 N N . GLU A 1 209 ? -20.366 6.203 27.393 1.00 97.38 209 GLU A N 1
ATOM 1623 C CA . GLU A 1 209 ? -19.236 6.689 28.180 1.00 97.38 209 GLU A CA 1
ATOM 1624 C C . GLU A 1 209 ? -17.911 6.112 27.672 1.00 97.38 209 GLU A C 1
ATOM 1626 O O . GLU A 1 209 ? -16.961 6.860 27.434 1.00 97.38 209 GLU A O 1
ATOM 1631 N N . PHE A 1 210 ? -17.861 4.803 27.404 1.00 97.25 210 PHE A N 1
ATOM 1632 C CA . PHE A 1 210 ? -16.695 4.174 26.790 1.00 97.25 210 PHE A CA 1
ATOM 1633 C C . PHE A 1 210 ? -16.350 4.822 25.444 1.00 97.25 210 PHE A C 1
ATOM 1635 O O . PHE A 1 210 ? -15.209 5.226 25.216 1.00 97.25 210 PHE A O 1
ATOM 1642 N N . ALA A 1 211 ? -17.335 4.967 24.554 1.00 98.19 211 ALA A N 1
ATOM 1643 C CA . ALA A 1 211 ? -17.137 5.557 23.236 1.00 98.19 211 ALA A CA 1
ATOM 1644 C C . ALA A 1 211 ? -16.615 6.998 23.311 1.00 98.19 211 ALA A C 1
ATOM 1646 O O . ALA A 1 211 ? -15.729 7.372 22.535 1.00 98.19 211 ALA A O 1
ATOM 1647 N N . ARG A 1 212 ? -17.139 7.789 24.253 1.00 98.19 212 ARG A N 1
ATOM 1648 C CA . ARG A 1 212 ? -16.710 9.163 24.515 1.00 98.19 212 ARG A CA 1
ATOM 1649 C C . ARG A 1 212 ? -15.253 9.205 24.966 1.00 98.19 212 ARG A C 1
ATOM 1651 O O . ARG A 1 212 ? -14.450 9.885 24.331 1.00 98.19 212 ARG A O 1
ATOM 1658 N N . VAL A 1 213 ? -14.891 8.423 25.984 1.00 97.50 213 VAL A N 1
ATOM 1659 C CA . VAL A 1 213 ? -13.515 8.347 26.504 1.00 97.50 213 VAL A CA 1
ATOM 1660 C C . VAL A 1 213 ? -12.535 7.887 25.423 1.00 97.50 213 VAL A C 1
ATOM 1662 O O . VAL A 1 213 ? -11.460 8.472 25.280 1.00 97.50 213 VAL A O 1
ATOM 1665 N N . MET A 1 214 ? -12.905 6.876 24.632 1.00 97.69 214 MET A N 1
ATOM 1666 C CA . MET A 1 214 ? -12.080 6.355 23.538 1.00 97.69 214 MET A CA 1
ATOM 1667 C C . MET A 1 214 ? -11.727 7.435 22.510 1.00 97.69 214 MET A C 1
ATOM 1669 O O . MET A 1 214 ? -10.581 7.501 22.065 1.00 97.69 214 MET A O 1
ATOM 1673 N N . VAL A 1 215 ? -12.684 8.289 22.137 1.00 98.06 215 VAL A N 1
ATOM 1674 C CA . VAL A 1 215 ? -12.460 9.364 21.157 1.00 98.06 21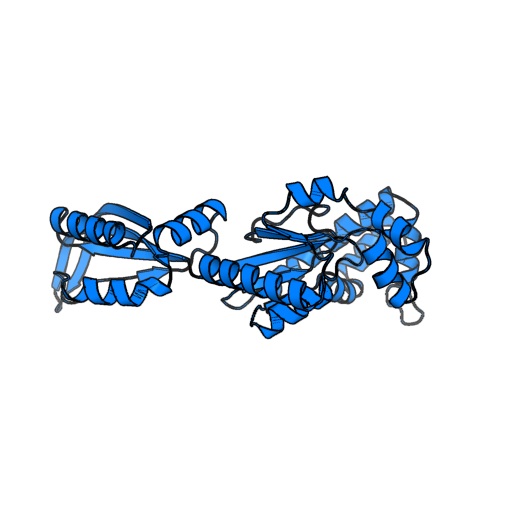5 VAL A CA 1
ATOM 1675 C C . VAL A 1 215 ? -11.755 10.566 21.790 1.00 98.06 215 VAL A C 1
ATOM 1677 O O . VAL A 1 215 ? -10.777 11.054 21.229 1.00 98.06 215 VAL A O 1
ATOM 1680 N N . GLU A 1 216 ? -12.179 11.015 22.977 1.00 97.12 216 GLU A N 1
ATOM 1681 C CA . GLU A 1 216 ? -11.571 12.156 23.687 1.00 97.12 216 GLU A CA 1
ATOM 1682 C C . GLU A 1 216 ? -10.083 11.928 23.983 1.00 97.12 216 GLU A C 1
ATOM 1684 O O . GLU A 1 216 ? -9.269 12.844 23.865 1.00 97.12 216 GLU A O 1
ATOM 1689 N N . ARG A 1 217 ? -9.708 10.689 24.318 1.00 96.94 217 ARG A N 1
ATOM 1690 C CA . ARG A 1 217 ? -8.315 10.301 24.573 1.00 96.94 217 ARG A CA 1
ATOM 1691 C C . ARG A 1 217 ? -7.552 9.890 23.311 1.00 96.94 217 ARG A C 1
ATOM 1693 O O . ARG A 1 217 ? -6.413 9.445 23.429 1.00 96.94 217 ARG A O 1
ATOM 1700 N N . ARG A 1 218 ? -8.152 10.027 22.119 1.00 97.88 218 ARG A N 1
ATOM 1701 C CA . ARG A 1 218 ? -7.559 9.652 20.818 1.00 97.88 218 ARG A CA 1
ATOM 1702 C C . ARG A 1 218 ? -7.150 8.175 20.730 1.00 97.88 218 ARG A C 1
ATOM 1704 O O . ARG A 1 218 ? -6.250 7.807 19.980 1.00 97.88 218 ARG A O 1
ATOM 1711 N N . ILE A 1 219 ? -7.828 7.308 21.478 1.00 97.75 219 ILE A N 1
ATOM 1712 C CA . ILE A 1 219 ? -7.620 5.855 21.442 1.00 97.75 219 ILE A CA 1
ATOM 1713 C C . ILE A 1 219 ? -8.353 5.268 20.238 1.00 97.75 219 ILE A C 1
ATOM 1715 O O . ILE A 1 219 ? -7.815 4.401 19.562 1.00 97.75 219 ILE A O 1
ATOM 1719 N N . ALA A 1 220 ? -9.538 5.777 19.897 1.00 98.19 220 ALA A N 1
ATOM 1720 C CA . ALA A 1 220 ? -10.221 5.469 18.643 1.00 98.19 220 ALA A CA 1
ATOM 1721 C C . ALA A 1 220 ? -10.595 6.739 17.878 1.00 98.19 220 ALA A C 1
ATOM 1723 O O . ALA A 1 220 ? -10.942 7.758 18.464 1.00 98.19 220 ALA A O 1
ATOM 1724 N N . ALA A 1 221 ? -10.592 6.647 16.550 1.00 98.38 221 ALA A N 1
ATOM 1725 C CA . ALA A 1 221 ? -11.003 7.733 15.667 1.00 98.38 221 ALA A CA 1
ATOM 1726 C C . ALA A 1 221 ? -12.528 7.923 15.663 1.00 98.38 221 ALA A C 1
ATOM 1728 O O . ALA A 1 221 ? -13.040 9.032 15.542 1.00 98.38 221 ALA A O 1
ATOM 1729 N N . CYS A 1 222 ? -13.276 6.826 15.795 1.00 98.25 222 CYS A N 1
ATOM 1730 C CA . CYS A 1 222 ? -14.712 6.856 16.045 1.00 98.25 222 CYS A CA 1
ATOM 1731 C C . CYS A 1 222 ? -15.198 5.560 16.679 1.00 98.25 222 CYS A C 1
ATOM 1733 O O . CYS A 1 222 ? -14.588 4.503 16.506 1.00 98.25 222 CYS A O 1
ATOM 1735 N N . CYS A 1 223 ? -16.364 5.662 17.310 1.00 98.50 223 CYS A N 1
ATOM 1736 C CA . CYS A 1 223 ? -17.143 4.554 17.836 1.00 98.50 223 CYS A CA 1
ATOM 1737 C C . CYS A 1 223 ? -18.562 4.608 17.246 1.00 98.50 223 CYS A C 1
ATOM 1739 O O . CYS A 1 223 ? -19.112 5.686 17.023 1.00 98.50 223 CYS A O 1
ATOM 1741 N N . ARG A 1 224 ? -19.155 3.448 16.971 1.00 98.31 224 ARG A N 1
ATOM 1742 C CA . ARG A 1 224 ? -20.558 3.285 16.574 1.00 98.31 224 ARG A CA 1
ATOM 1743 C C . ARG A 1 224 ? -21.216 2.313 17.536 1.00 98.31 224 ARG A C 1
ATOM 1745 O O . ARG A 1 224 ? -20.693 1.220 17.718 1.00 98.31 224 ARG A O 1
ATOM 1752 N N . LEU A 1 225 ? -22.366 2.708 18.065 1.00 98.50 225 LEU A N 1
ATOM 1753 C CA . LEU A 1 225 ? -23.145 1.950 19.035 1.00 98.50 225 LEU A CA 1
ATOM 1754 C C . LEU A 1 225 ? -24.353 1.327 18.336 1.00 98.50 225 LEU A C 1
ATOM 1756 O O . LEU A 1 225 ? -25.061 2.018 17.602 1.00 98.50 225 LEU A O 1
ATOM 1760 N N . THR A 1 226 ? -24.586 0.038 18.564 1.00 98.25 226 THR A N 1
ATOM 1761 C CA . THR A 1 226 ? -25.718 -0.699 17.992 1.00 98.25 226 THR A CA 1
ATOM 1762 C C . THR A 1 226 ? -26.354 -1.567 19.075 1.00 98.25 226 THR A C 1
ATOM 1764 O O . THR A 1 226 ? -25.670 -2.433 19.613 1.00 98.25 226 THR A O 1
ATOM 1767 N N . PRO A 1 227 ? -27.641 -1.378 19.415 1.00 97.94 227 PRO A N 1
ATOM 1768 C CA . PRO A 1 227 ? -28.352 -2.319 20.273 1.00 97.94 227 PRO A CA 1
ATOM 1769 C C . PRO A 1 227 ? -28.415 -3.699 19.616 1.00 97.94 227 PRO A C 1
ATOM 1771 O O . PRO A 1 227 ? -28.779 -3.814 18.443 1.00 97.94 227 PRO A O 1
ATOM 1774 N N . VAL A 1 228 ? -28.090 -4.740 20.371 1.00 96.88 228 VAL A N 1
ATOM 1775 C CA . VAL A 1 228 ? -28.091 -6.135 19.924 1.00 96.88 228 VAL A CA 1
ATOM 1776 C C . VAL A 1 228 ? -28.769 -7.025 20.962 1.00 96.88 228 VAL A C 1
ATOM 1778 O O . VAL A 1 228 ? -29.049 -6.612 22.086 1.00 96.88 228 VAL A O 1
ATOM 1781 N N . SER A 1 229 ? -29.072 -8.259 20.569 1.00 96.50 229 SER A N 1
ATOM 1782 C CA . SER A 1 229 ? -29.544 -9.289 21.486 1.00 96.50 229 SER A CA 1
ATOM 1783 C C . SER A 1 229 ? -28.625 -10.493 21.388 1.00 96.50 229 SER A C 1
ATOM 1785 O O . SER A 1 229 ? -28.379 -10.998 20.291 1.00 96.50 229 SER A O 1
ATOM 1787 N N . SER A 1 230 ? -28.134 -10.935 22.538 1.00 94.31 230 SER A N 1
ATOM 1788 C CA . SER A 1 230 ? -27.099 -11.952 22.647 1.00 94.31 230 SER A CA 1
ATOM 1789 C C . SER A 1 230 ? -27.674 -13.203 23.301 1.00 94.31 230 SER A C 1
ATOM 1791 O O . SER A 1 230 ? -28.406 -13.129 24.288 1.00 94.31 230 SER A O 1
ATOM 1793 N N . VAL A 1 231 ? -27.352 -14.368 22.735 1.00 96.25 231 VAL A N 1
ATOM 1794 C CA . VAL A 1 231 ? -27.676 -15.682 23.305 1.00 96.25 231 VAL A CA 1
ATOM 1795 C C . VAL A 1 231 ? -26.373 -16.434 23.489 1.00 96.25 231 VAL A C 1
ATOM 1797 O O . VAL A 1 231 ? -25.664 -16.708 22.521 1.00 96.25 231 VAL A O 1
ATOM 1800 N N . TYR A 1 232 ? -26.052 -16.764 24.731 1.00 93.50 232 TYR A N 1
ATOM 1801 C CA . TYR A 1 232 ? -24.768 -17.352 25.090 1.00 93.50 232 TYR A CA 1
ATOM 1802 C C . TYR A 1 232 ? -24.920 -18.308 26.273 1.00 93.50 232 TYR A C 1
ATOM 1804 O O . TYR A 1 232 ? -25.994 -18.435 26.860 1.00 93.50 232 TYR A O 1
ATOM 1812 N N . ARG A 1 233 ? -23.853 -19.042 26.598 1.00 95.75 233 ARG A N 1
ATOM 1813 C CA . ARG A 1 233 ? -23.814 -19.920 27.770 1.00 95.75 233 ARG A CA 1
ATOM 1814 C C . ARG A 1 233 ? -22.847 -19.351 28.793 1.00 95.75 233 ARG A C 1
ATOM 1816 O O . ARG A 1 233 ? -21.673 -19.191 28.476 1.00 95.75 233 ARG A O 1
ATOM 1823 N N . TRP A 1 234 ? -23.322 -19.139 30.012 1.00 94.50 234 TRP A N 1
ATOM 1824 C CA . TRP A 1 234 ? -22.511 -18.699 31.139 1.00 94.50 234 TRP A CA 1
ATOM 1825 C C . TRP A 1 234 ? -22.762 -19.611 32.333 1.00 94.50 234 TRP A C 1
ATOM 1827 O O . TRP A 1 234 ? -23.910 -19.918 32.644 1.00 94.50 234 TRP A O 1
ATOM 1837 N N . GLU A 1 235 ? -21.692 -20.136 32.933 1.00 94.44 235 GLU A N 1
ATOM 1838 C CA . GLU A 1 235 ? -21.765 -21.034 34.101 1.00 94.44 235 GLU A CA 1
ATOM 1839 C C . GLU A 1 235 ? -22.769 -22.201 33.954 1.00 94.44 235 GLU A C 1
ATOM 1841 O O . GLU A 1 235 ? -23.421 -22.640 34.897 1.00 94.44 235 GLU A O 1
ATOM 1846 N N . GLY A 1 236 ? -22.897 -22.731 32.733 1.00 96.00 236 GLY A N 1
ATOM 1847 C CA . GLY A 1 236 ? -23.792 -23.850 32.419 1.00 96.00 236 GLY A CA 1
ATOM 1848 C C . GLY A 1 236 ? -25.245 -23.464 32.122 1.00 96.00 236 GLY A C 1
ATOM 1849 O O . GLY A 1 236 ? -26.012 -24.328 31.696 1.00 96.00 236 GLY A O 1
ATOM 1850 N N . VAL A 1 237 ? -25.613 -22.190 32.257 1.00 96.50 237 VAL A N 1
ATOM 1851 C CA . VAL A 1 237 ? -26.947 -21.662 31.949 1.00 96.50 237 VAL A CA 1
ATOM 1852 C C . VAL A 1 237 ? -26.937 -20.988 30.579 1.00 96.50 237 VAL A C 1
ATOM 1854 O O . VAL A 1 237 ? -25.960 -20.350 30.195 1.00 96.50 237 VAL A O 1
ATOM 1857 N N . VAL A 1 238 ? -28.010 -21.167 29.806 1.00 96.75 238 VAL A N 1
ATOM 1858 C CA . VAL A 1 238 ? -28.221 -20.403 28.568 1.00 96.75 238 VAL A CA 1
ATOM 1859 C C . VAL A 1 238 ? -28.859 -19.070 28.939 1.00 96.75 238 VAL A C 1
ATOM 1861 O O . VAL A 1 238 ? -29.966 -19.052 29.474 1.00 96.75 238 VAL A O 1
ATOM 1864 N N . CYS A 1 239 ? -28.158 -17.981 28.645 1.00 94.62 239 CYS A N 1
ATOM 1865 C CA . CYS A 1 239 ? -28.595 -16.614 28.885 1.00 94.62 239 CYS A CA 1
ATOM 1866 C C . CYS A 1 239 ? -29.127 -15.999 27.587 1.00 94.62 239 CYS A C 1
ATOM 1868 O O . CYS A 1 239 ? -28.673 -16.336 26.489 1.00 94.62 239 CYS A O 1
ATOM 1870 N N . HIS A 1 240 ? -30.090 -15.090 27.721 1.00 96.38 240 HIS A N 1
ATOM 1871 C CA . HIS A 1 240 ? -30.606 -14.273 26.626 1.00 96.38 240 HIS A CA 1
ATOM 1872 C C . HIS A 1 240 ? -30.774 -12.844 27.128 1.00 96.38 240 HIS A C 1
ATOM 1874 O O . HIS A 1 240 ? -31.630 -12.583 27.971 1.00 96.38 240 HIS A O 1
ATOM 1880 N N . GLU A 1 241 ? -29.940 -11.937 26.628 1.00 94.25 241 GLU A N 1
ATOM 1881 C CA . GLU A 1 241 ? -29.854 -10.564 27.127 1.00 94.25 241 GLU A CA 1
ATOM 1882 C C . GLU A 1 241 ? -29.828 -9.546 25.980 1.00 94.25 241 GLU A C 1
ATOM 1884 O O . GLU A 1 241 ? -29.550 -9.875 24.820 1.00 94.25 241 GLU A O 1
ATOM 1889 N N . GLY A 1 242 ? -30.199 -8.305 26.298 1.00 95.81 242 GLY A N 1
ATOM 1890 C CA . GLY A 1 242 ? -30.009 -7.158 25.416 1.00 95.81 242 GLY A CA 1
ATOM 1891 C C . GLY A 1 242 ? -28.686 -6.481 25.749 1.00 95.81 242 GLY A C 1
ATOM 1892 O O . GLY A 1 242 ? -28.418 -6.216 26.915 1.00 95.81 242 GLY A O 1
ATOM 1893 N N . GLU A 1 243 ? -27.888 -6.187 24.731 1.00 96.81 243 GLU A N 1
ATOM 1894 C CA . GLU A 1 243 ? -26.564 -5.578 24.871 1.00 96.81 243 GLU A CA 1
ATOM 1895 C C . GLU A 1 243 ? -26.414 -4.419 23.879 1.00 96.81 243 GLU A C 1
ATOM 1897 O O . GLU A 1 243 ? -27.257 -4.197 23.004 1.00 96.81 243 GLU A O 1
ATOM 1902 N N . VAL A 1 244 ? -25.324 -3.671 23.993 1.00 97.81 244 VAL A N 1
ATOM 1903 C CA . VAL A 1 244 ? -24.930 -2.661 23.011 1.00 97.81 244 VAL A CA 1
ATOM 1904 C C . VAL A 1 244 ? -23.556 -3.016 22.471 1.00 97.81 244 VAL A C 1
ATOM 1906 O O . VAL A 1 244 ? -22.574 -3.011 23.206 1.00 97.81 244 VAL A O 1
ATOM 1909 N N . GLU A 1 245 ? -23.478 -3.303 21.176 1.00 97.88 245 GLU A N 1
ATOM 1910 C CA . GLU A 1 245 ? -22.208 -3.481 20.484 1.00 97.88 245 GLU A CA 1
ATOM 1911 C C . GLU A 1 245 ? -21.607 -2.113 20.143 1.00 97.88 245 GLU A C 1
ATOM 1913 O O . GLU A 1 245 ? -22.230 -1.291 19.460 1.00 97.88 245 GLU A O 1
ATOM 1918 N N . VAL A 1 246 ? -20.367 -1.888 20.572 1.00 98.44 246 VAL A N 1
ATOM 1919 C CA . VAL A 1 246 ? -19.530 -0.773 20.138 1.00 98.44 246 VAL A CA 1
ATOM 1920 C C . VAL A 1 246 ? -18.535 -1.277 19.109 1.00 98.44 246 VAL A C 1
ATOM 1922 O O . VAL A 1 246 ? -17.676 -2.096 19.411 1.00 98.44 246 VAL A O 1
ATOM 1925 N N . THR A 1 247 ? -18.603 -0.728 17.898 1.00 98.38 247 THR A N 1
ATOM 1926 C CA . THR A 1 247 ? -17.588 -0.934 16.855 1.00 98.38 247 THR A CA 1
ATOM 1927 C C . THR A 1 247 ? -16.747 0.326 16.687 1.00 98.38 247 THR A C 1
ATOM 1929 O O . THR A 1 247 ? -17.283 1.431 16.589 1.00 98.38 247 THR A O 1
ATOM 1932 N N . PHE A 1 248 ? -15.428 0.197 16.598 1.00 98.50 248 PHE A N 1
ATOM 1933 C CA . PHE A 1 248 ? -14.514 1.339 16.558 1.00 98.50 248 PHE A CA 1
ATOM 1934 C C . PHE A 1 248 ? -13.352 1.137 15.583 1.00 98.50 248 PHE A C 1
ATOM 1936 O O . PHE A 1 248 ? -13.130 0.041 15.068 1.00 98.50 248 PHE A O 1
ATOM 1943 N N . LYS A 1 249 ? -12.652 2.230 15.259 1.00 98.50 249 LYS A N 1
ATOM 1944 C CA . LYS A 1 249 ? -11.419 2.211 14.454 1.00 98.50 249 LYS A CA 1
ATOM 1945 C C . LYS A 1 249 ? -10.285 2.814 15.262 1.00 98.50 249 LYS A C 1
ATOM 1947 O O . LYS A 1 249 ? -10.447 3.906 15.797 1.00 98.50 249 LYS A O 1
ATOM 1952 N N . THR A 1 250 ? -9.167 2.108 15.334 1.00 98.19 250 THR A N 1
ATOM 1953 C CA . THR A 1 250 ? -7.985 2.491 16.115 1.00 98.19 250 THR A CA 1
ATOM 1954 C C . THR A 1 250 ? -6.706 2.151 15.342 1.00 98.19 250 THR A C 1
ATOM 1956 O O . THR A 1 250 ? -6.776 1.687 14.202 1.00 98.19 250 THR A O 1
ATOM 1959 N N . ILE A 1 251 ? -5.550 2.384 15.952 1.00 97.44 251 ILE A N 1
ATOM 1960 C CA . ILE A 1 251 ? -4.224 1.977 15.481 1.00 97.44 251 ILE A CA 1
ATOM 1961 C C . ILE A 1 251 ? -3.568 1.077 16.534 1.00 97.44 251 ILE A C 1
ATOM 1963 O O . ILE A 1 251 ? -3.866 1.204 17.719 1.00 97.44 251 ILE A O 1
ATOM 1967 N N . GLU A 1 252 ? -2.667 0.184 16.121 1.00 96.12 252 GLU A N 1
ATOM 1968 C CA . GLU A 1 252 ? -1.987 -0.754 17.040 1.00 96.12 252 GLU A CA 1
ATOM 1969 C C . GLU A 1 252 ? -1.325 -0.081 18.247 1.00 96.12 252 GLU A C 1
ATOM 1971 O O . GLU A 1 252 ? -1.387 -0.606 19.355 1.00 96.12 252 GLU A O 1
ATOM 1976 N N . ASP A 1 253 ? -0.745 1.103 18.058 1.00 95.81 253 ASP A N 1
ATOM 1977 C CA . ASP A 1 253 ? -0.044 1.833 19.121 1.00 95.81 253 ASP A CA 1
ATOM 1978 C C . ASP A 1 253 ? -0.971 2.211 20.293 1.00 95.81 253 ASP A C 1
ATOM 1980 O O . ASP A 1 253 ? -0.500 2.471 21.398 1.00 95.81 253 ASP A O 1
ATOM 1984 N N . ARG A 1 254 ? -2.293 2.214 20.072 1.00 96.94 254 ARG A N 1
ATOM 1985 C CA . ARG A 1 254 ? -3.318 2.529 21.079 1.00 96.94 254 ARG A CA 1
ATOM 1986 C C . ARG A 1 254 ? -3.871 1.311 21.808 1.00 96.94 254 ARG A C 1
ATOM 1988 O O . ARG A 1 254 ? -4.710 1.475 22.690 1.00 96.94 254 ARG A O 1
ATOM 1995 N N . LEU A 1 255 ? -3.408 0.101 21.493 1.00 95.31 255 LEU A N 1
ATOM 1996 C CA . LEU A 1 255 ? -3.901 -1.107 22.160 1.00 95.31 255 LEU A CA 1
ATOM 1997 C C . LEU A 1 255 ? -3.576 -1.128 23.656 1.00 95.31 255 LEU A C 1
ATOM 1999 O O . LEU A 1 255 ? -4.413 -1.548 24.444 1.00 95.31 255 LEU A O 1
ATOM 2003 N N . VAL A 1 256 ? -2.429 -0.579 24.065 1.00 94.38 256 VAL A N 1
ATOM 2004 C CA . VAL A 1 256 ? -2.074 -0.466 25.492 1.00 94.38 256 VAL A CA 1
ATOM 2005 C C . VAL A 1 256 ? -3.040 0.462 26.238 1.00 94.38 256 VAL A C 1
ATOM 2007 O O . VAL A 1 256 ? -3.446 0.167 27.360 1.00 94.38 256 VAL A O 1
ATOM 2010 N N . ASP A 1 257 ? -3.440 1.573 25.610 1.00 95.38 257 ASP A N 1
ATOM 2011 C CA . ASP A 1 257 ? -4.420 2.502 26.183 1.00 95.38 257 ASP A CA 1
ATOM 2012 C C . ASP A 1 257 ? -5.818 1.857 26.279 1.00 95.38 257 ASP A C 1
ATOM 2014 O O . ASP A 1 257 ? -6.544 2.092 27.248 1.00 95.38 257 ASP A O 1
ATOM 2018 N N . LEU A 1 258 ? -6.190 1.037 25.286 1.00 94.25 258 LEU A N 1
ATOM 2019 C CA . LEU A 1 258 ? -7.440 0.274 25.272 1.00 94.25 258 LEU A CA 1
ATOM 2020 C C . LEU A 1 258 ? -7.470 -0.777 26.390 1.00 94.25 258 LEU A C 1
ATOM 2022 O O . LEU A 1 258 ? -8.453 -0.837 27.125 1.00 94.25 258 LEU A O 1
ATOM 2026 N N . ASP A 1 259 ? -6.398 -1.554 26.559 1.00 93.38 259 ASP A N 1
ATOM 2027 C CA . ASP A 1 259 ? -6.290 -2.567 27.617 1.00 93.38 259 ASP A CA 1
ATOM 2028 C C . ASP A 1 259 ? -6.474 -1.955 29.013 1.00 93.38 259 ASP A C 1
ATOM 2030 O O . ASP A 1 259 ? -7.089 -2.566 29.888 1.00 93.38 259 ASP A O 1
ATOM 2034 N N . GLU A 1 260 ? -5.988 -0.729 29.229 1.00 93.31 260 GLU A N 1
ATOM 2035 C CA . GLU A 1 260 ? -6.185 -0.010 30.491 1.00 93.31 260 GLU A CA 1
ATOM 2036 C C . GLU A 1 260 ? -7.656 0.352 30.730 1.00 93.31 260 GLU A C 1
ATOM 2038 O O . GLU A 1 260 ? -8.158 0.167 31.837 1.00 93.31 260 GLU A O 1
ATOM 2043 N N . ILE A 1 261 ? -8.366 0.831 29.703 1.00 91.56 261 ILE A N 1
ATOM 2044 C CA . ILE A 1 261 ? -9.798 1.160 29.810 1.00 91.56 261 ILE A CA 1
ATOM 2045 C C . ILE A 1 261 ? -10.633 -0.095 30.076 1.00 91.56 261 ILE A C 1
ATOM 2047 O O . ILE A 1 261 ? -11.603 -0.048 30.831 1.00 91.56 261 ILE A O 1
ATOM 2051 N N . LEU A 1 262 ? -10.259 -1.235 29.494 1.00 92.31 262 LEU A N 1
ATOM 2052 C CA . LEU A 1 262 ? -11.013 -2.479 29.658 1.00 92.31 262 LEU A CA 1
ATOM 2053 C C . LEU A 1 262 ? -10.940 -3.063 31.071 1.00 92.31 262 LEU A C 1
ATOM 2055 O O . LEU A 1 262 ? -11.796 -3.866 31.432 1.00 92.31 262 LEU A O 1
ATOM 2059 N N . LYS A 1 263 ? -10.000 -2.621 31.915 1.00 91.12 263 LYS A N 1
ATOM 2060 C CA . LYS A 1 263 ? -9.944 -3.028 33.331 1.00 91.12 263 LYS A CA 1
ATOM 2061 C C . LYS A 1 263 ? -11.155 -2.572 34.142 1.00 91.12 263 LYS A C 1
ATOM 2063 O O . LYS A 1 263 ? -11.426 -3.157 35.185 1.00 91.12 263 LYS A O 1
ATOM 2068 N N . SER A 1 264 ? -11.854 -1.526 33.699 1.00 88.56 264 SER A N 1
ATOM 2069 C CA . SER A 1 264 ? -13.071 -1.024 34.348 1.00 88.56 264 SER A CA 1
ATOM 2070 C C . SER A 1 264 ? -14.361 -1.502 33.677 1.00 88.56 264 SER A C 1
ATOM 2072 O O . SER A 1 264 ? -15.422 -0.952 33.959 1.00 88.56 264 SER A O 1
ATOM 2074 N N . HIS A 1 265 ? -14.277 -2.470 32.763 1.00 94.56 265 HIS A N 1
ATOM 2075 C CA . HIS A 1 265 ? -15.437 -3.008 32.059 1.00 94.56 265 HIS A CA 1
ATOM 2076 C C . HIS A 1 265 ? -16.377 -3.766 33.016 1.00 94.56 265 HIS A C 1
ATOM 2078 O O . HIS A 1 265 ? -15.906 -4.462 33.914 1.00 94.56 265 HIS A O 1
ATOM 2084 N N . SER A 1 266 ? -17.699 -3.651 32.831 1.00 93.19 266 SER A N 1
ATOM 2085 C CA . SER A 1 266 ? -18.687 -4.284 33.723 1.00 93.19 266 SER A CA 1
ATOM 2086 C C . SER A 1 266 ? -18.720 -5.815 33.658 1.00 93.19 266 SER A C 1
ATOM 2088 O O . SER A 1 266 ? -19.017 -6.466 34.657 1.00 93.19 266 SER A O 1
ATOM 2090 N N . TYR A 1 267 ? -18.438 -6.396 32.492 1.00 92.19 267 TYR A N 1
ATOM 2091 C CA . TYR A 1 267 ? -18.341 -7.849 32.315 1.00 92.19 267 TYR A CA 1
ATOM 2092 C C . TYR A 1 267 ? -17.012 -8.423 32.806 1.00 92.19 267 TYR A C 1
ATOM 2094 O O . TYR A 1 267 ? -15.955 -7.882 32.492 1.00 92.19 267 TYR A O 1
ATOM 2102 N N . ASP A 1 268 ? -17.074 -9.598 33.443 1.00 89.38 268 ASP A N 1
ATOM 2103 C CA . ASP A 1 268 ? -15.899 -10.386 33.848 1.00 89.38 268 ASP A CA 1
ATOM 2104 C C . ASP A 1 268 ? -15.053 -10.850 32.649 1.00 89.38 268 ASP A C 1
ATOM 2106 O O . ASP A 1 268 ? -13.840 -11.036 32.758 1.00 89.38 268 ASP A O 1
ATOM 2110 N N . LEU A 1 269 ? -15.699 -11.048 31.494 1.00 89.88 269 LEU A N 1
ATOM 2111 C CA . LEU A 1 269 ? -15.064 -11.439 30.239 1.00 89.88 269 LEU A CA 1
ATOM 2112 C C . LEU A 1 269 ? -15.551 -10.535 29.092 1.00 89.88 269 LEU A C 1
ATOM 2114 O O . LEU A 1 269 ? -16.456 -10.922 28.348 1.00 89.88 269 LEU A O 1
ATOM 2118 N N . PRO A 1 270 ? -14.973 -9.332 28.924 1.00 92.00 270 PRO A N 1
ATOM 2119 C CA . PRO A 1 270 ? -15.301 -8.470 27.796 1.00 92.00 270 PRO A CA 1
ATOM 2120 C C . PRO A 1 270 ? -14.857 -9.118 26.481 1.00 92.00 270 PRO A C 1
ATOM 2122 O O . PRO A 1 270 ? -13.676 -9.406 26.275 1.00 92.00 270 PRO A O 1
ATOM 2125 N N . ALA A 1 271 ? -15.798 -9.328 25.562 1.00 89.25 271 ALA A N 1
ATOM 2126 C CA . ALA A 1 271 ? -15.538 -9.952 24.268 1.00 89.25 271 ALA A CA 1
ATOM 2127 C C . ALA A 1 271 ? -14.924 -8.956 23.261 1.00 89.25 271 ALA A C 1
ATOM 2129 O O . ALA A 1 271 ? -15.550 -8.609 22.260 1.00 89.25 271 ALA A O 1
ATOM 2130 N N . LEU A 1 272 ? -13.699 -8.484 23.521 1.00 95.06 272 LEU A N 1
ATOM 2131 C CA . LEU A 1 272 ? -12.955 -7.658 22.566 1.00 95.06 272 LEU A CA 1
ATOM 2132 C C . LEU A 1 272 ? -12.468 -8.510 21.389 1.00 95.06 272 LEU A C 1
ATOM 2134 O O . LEU A 1 272 ? -11.713 -9.467 21.563 1.00 95.06 272 LEU A O 1
ATOM 2138 N N . MET A 1 273 ? -12.810 -8.092 20.175 1.00 95.81 273 MET A N 1
ATOM 2139 C CA . MET A 1 273 ? -12.220 -8.626 18.952 1.00 95.81 273 MET A CA 1
ATOM 2140 C C . MET A 1 273 ? -11.599 -7.496 18.136 1.00 95.81 273 MET A C 1
ATOM 2142 O O . MET A 1 273 ? -12.181 -6.424 17.980 1.00 95.81 273 MET A O 1
ATOM 2146 N N . LEU A 1 274 ? -10.403 -7.748 17.602 1.00 96.75 274 LEU A N 1
ATOM 2147 C CA . LEU A 1 274 ? -9.659 -6.819 16.756 1.00 96.75 274 LEU A CA 1
ATOM 2148 C C . LEU A 1 274 ? -9.356 -7.482 15.418 1.00 96.75 274 LEU A C 1
ATOM 2150 O O . LEU A 1 274 ? -8.922 -8.632 15.359 1.00 96.75 274 LEU A O 1
ATOM 2154 N N . GLN A 1 275 ? -9.568 -6.745 14.335 1.00 95.38 275 GLN A N 1
ATOM 2155 C CA . GLN A 1 275 ? -9.352 -7.228 12.980 1.00 95.38 275 GLN A CA 1
ATOM 2156 C C . GLN A 1 275 ? -8.628 -6.179 12.146 1.00 95.38 275 GLN A C 1
ATOM 2158 O O . GLN A 1 275 ? -8.953 -4.991 12.169 1.00 95.38 275 GLN A O 1
ATOM 2163 N N . ARG A 1 276 ? -7.669 -6.631 11.337 1.00 93.69 276 ARG A N 1
ATOM 2164 C CA . ARG A 1 276 ? -7.096 -5.794 10.282 1.00 93.69 276 ARG A CA 1
ATOM 2165 C C . ARG A 1 276 ? -8.068 -5.748 9.104 1.00 93.69 276 ARG A C 1
ATOM 2167 O O . ARG A 1 276 ? -8.507 -6.8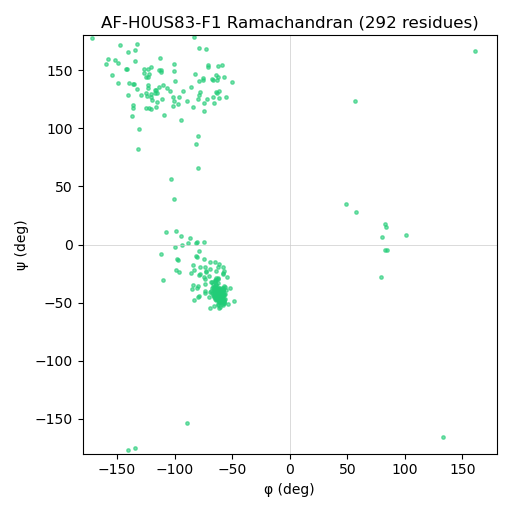04 8.646 1.00 93.69 276 ARG A O 1
ATOM 2174 N N . PRO A 1 277 ? -8.389 -4.563 8.564 1.00 92.25 277 PRO A N 1
ATOM 2175 C CA . PRO A 1 277 ? -9.239 -4.483 7.388 1.00 92.25 277 PRO A CA 1
ATOM 2176 C C . PRO A 1 277 ? -8.516 -5.095 6.182 1.00 92.25 277 PRO A C 1
ATOM 2178 O O . PRO A 1 277 ? -7.408 -4.670 5.849 1.00 92.25 277 PRO A O 1
ATOM 2181 N N . TYR A 1 278 ? -9.168 -6.043 5.495 1.00 88.31 278 TYR A N 1
ATOM 2182 C CA . TYR A 1 278 ? -8.677 -6.569 4.212 1.00 88.31 278 TYR A CA 1
ATOM 2183 C C . TYR A 1 278 ? -8.504 -5.445 3.185 1.00 88.31 278 TYR A C 1
ATOM 2185 O O . TYR A 1 278 ? -7.499 -5.382 2.484 1.00 88.31 278 TYR A O 1
ATOM 2193 N N . LYS A 1 279 ? -9.475 -4.523 3.137 1.00 90.75 279 LYS A N 1
ATOM 2194 C CA . LYS A 1 279 ? -9.408 -3.298 2.346 1.00 90.75 279 LYS A CA 1
ATOM 2195 C C . LYS A 1 279 ? -9.990 -2.126 3.122 1.00 90.75 279 LYS A C 1
ATOM 2197 O O . LYS A 1 279 ? -11.027 -2.246 3.768 1.00 90.75 279 LYS A O 1
ATOM 2202 N N . MET A 1 280 ? -9.332 -0.979 3.015 1.00 94.56 280 MET A N 1
ATOM 2203 C CA . MET A 1 280 ? -9.811 0.305 3.515 1.00 94.56 280 MET A CA 1
ATOM 2204 C C . MET A 1 280 ? -9.258 1.397 2.605 1.00 94.56 280 MET A C 1
ATOM 2206 O O . MET A 1 280 ? -8.105 1.307 2.184 1.00 94.56 280 MET A O 1
ATOM 2210 N N . SER A 1 281 ? -10.068 2.407 2.278 1.00 95.50 281 SER A N 1
ATOM 2211 C CA . SER A 1 281 ? -9.597 3.512 1.442 1.00 95.50 281 SER A CA 1
ATOM 2212 C C . SER A 1 281 ? -8.456 4.259 2.134 1.00 95.50 281 SER A C 1
ATOM 2214 O O . SER A 1 281 ? -8.470 4.448 3.353 1.00 95.50 281 SER A O 1
ATOM 2216 N N . LEU A 1 282 ? -7.481 4.721 1.348 1.00 96.69 282 LEU A N 1
ATOM 2217 C CA . LEU A 1 282 ? -6.327 5.443 1.879 1.00 96.69 282 LEU A CA 1
ATOM 2218 C C . LEU A 1 282 ? -6.740 6.696 2.665 1.00 96.69 282 LEU A C 1
ATOM 2220 O O . LEU A 1 282 ? -6.205 6.959 3.737 1.00 96.69 282 LEU A O 1
ATOM 2224 N N . LYS A 1 283 ? -7.757 7.422 2.181 1.00 97.19 283 LYS A N 1
ATOM 2225 C CA . LYS A 1 283 ? -8.319 8.596 2.870 1.00 97.19 283 LYS A CA 1
ATOM 2226 C C . LYS A 1 283 ? -8.841 8.257 4.266 1.00 97.19 283 LYS A C 1
ATOM 2228 O O . LYS A 1 283 ? -8.574 8.998 5.204 1.00 97.19 283 LYS A O 1
ATOM 2233 N N . LEU A 1 284 ? -9.559 7.139 4.409 1.00 97.31 284 LEU A N 1
ATOM 2234 C CA . LEU A 1 284 ? -10.069 6.718 5.711 1.00 97.31 284 LEU A CA 1
ATOM 2235 C C . LEU A 1 284 ? -8.930 6.277 6.636 1.00 97.31 284 LEU A C 1
ATOM 2237 O O . LEU A 1 284 ? -8.935 6.659 7.799 1.00 97.31 284 LEU A O 1
ATOM 2241 N N . ARG A 1 285 ? -7.932 5.539 6.126 1.00 97.38 285 ARG A N 1
ATOM 2242 C CA . ARG A 1 285 ? -6.745 5.168 6.918 1.00 97.38 285 ARG A CA 1
ATOM 2243 C C . ARG A 1 285 ? -6.013 6.400 7.444 1.00 97.38 285 ARG A C 1
ATOM 2245 O O . ARG A 1 285 ? -5.738 6.455 8.636 1.00 97.38 285 ARG A O 1
ATOM 2252 N N . ARG A 1 286 ? -5.759 7.392 6.581 1.00 98.00 286 ARG A N 1
ATOM 2253 C CA . ARG A 1 286 ? -5.124 8.664 6.964 1.00 98.00 286 ARG A CA 1
ATOM 2254 C C . ARG A 1 286 ? -5.908 9.367 8.066 1.00 98.00 286 ARG A C 1
ATOM 2256 O O . ARG A 1 286 ? -5.318 9.725 9.073 1.00 98.00 286 ARG A O 1
ATOM 2263 N N . TRP A 1 287 ? -7.228 9.471 7.922 1.00 98.50 287 TRP A N 1
ATOM 2264 C CA . TRP A 1 287 ? -8.076 10.079 8.947 1.00 98.50 287 TRP A CA 1
ATOM 2265 C C . TRP A 1 287 ? -8.047 9.317 10.283 1.00 98.50 287 TRP A C 1
ATOM 2267 O O . TRP A 1 287 ? -7.999 9.945 11.338 1.00 98.50 287 TRP A O 1
ATOM 2277 N N . VAL A 1 288 ? -8.047 7.975 10.263 1.00 98.50 288 VAL A N 1
ATOM 2278 C CA . VAL A 1 288 ? -7.935 7.174 11.497 1.00 98.50 288 VAL A CA 1
ATOM 2279 C C . VAL A 1 288 ? -6.587 7.410 12.174 1.00 98.50 288 VAL A C 1
ATOM 2281 O O . VAL A 1 288 ? -6.558 7.674 13.372 1.00 98.50 288 VAL A O 1
ATOM 2284 N N . VAL A 1 289 ? -5.490 7.349 11.413 1.00 98.00 289 VAL A N 1
ATOM 2285 C CA . VAL A 1 289 ? -4.141 7.608 11.933 1.00 98.00 289 VAL A CA 1
ATOM 2286 C C . VAL A 1 289 ? -4.063 9.018 12.511 1.00 98.00 289 VAL A C 1
ATOM 2288 O O . VAL A 1 289 ? -3.717 9.161 13.673 1.00 98.00 289 VAL A O 1
ATOM 2291 N N . GLU A 1 290 ? -4.476 10.045 11.768 1.00 97.62 290 GLU A N 1
ATOM 2292 C CA . GLU A 1 290 ? -4.488 11.438 12.233 1.00 97.62 290 GLU A CA 1
ATOM 2293 C C . GLU A 1 290 ? -5.308 11.613 13.519 1.00 97.62 290 GLU A C 1
ATOM 2295 O O . GLU A 1 290 ? -4.872 12.277 14.457 1.00 97.62 290 GLU A O 1
ATOM 2300 N N . SER A 1 291 ? -6.473 10.971 13.609 1.00 98.12 291 SER A N 1
ATOM 2301 C CA . SER A 1 291 ? -7.335 11.068 14.791 1.00 98.12 291 SER A CA 1
ATOM 2302 C C . SER A 1 291 ? -6.719 10.399 16.023 1.00 98.12 291 SER A C 1
ATOM 2304 O O . SER A 1 291 ? -6.942 10.868 17.139 1.00 98.12 291 SER A O 1
ATOM 2306 N N . CYS A 1 292 ? -5.935 9.334 15.834 1.00 97.56 292 CYS A N 1
ATOM 2307 C CA . CYS A 1 292 ? -5.362 8.535 16.918 1.00 97.56 292 CYS A CA 1
ATOM 2308 C C . CYS A 1 292 ? -3.904 8.877 17.266 1.00 97.56 292 CYS A C 1
ATOM 2310 O O . CYS A 1 292 ? -3.454 8.578 18.374 1.00 97.56 292 CYS A O 1
ATOM 2312 N N . SER A 1 293 ? -3.141 9.479 16.359 1.00 92.44 293 SER A N 1
ATOM 2313 C CA . SER A 1 293 ? -1.777 9.946 16.626 1.00 92.44 293 SER A CA 1
ATOM 2314 C C . SER A 1 293 ? -1.787 11.167 17.563 1.00 92.44 293 SER A C 1
ATOM 2316 O O . SER A 1 293 ? -2.801 11.854 17.620 1.00 92.44 293 SER A O 1
ATOM 2318 N N . PRO A 1 294 ? -0.725 11.419 18.353 1.00 76.75 294 PRO A N 1
ATOM 2319 C CA . PRO A 1 294 ? -0.613 12.611 19.204 1.00 76.75 294 PRO A CA 1
ATOM 2320 C C . PRO A 1 294 ? -0.797 13.935 18.452 1.00 76.75 294 PRO A C 1
ATOM 2322 O O . PRO A 1 294 ? -0.376 14.021 17.280 1.00 76.75 294 PRO A O 1
#

Organism: NCBI:txid926567

Radius of gyration: 25.45 Å; Cα contacts (8 Å, |Δi|>4): 439; chains: 1; bounding box: 57×40×71 Å

Sequence (294 aa):
MFIVALTGDVGAGKSTFMSILSEMGARTASADLIVKGLWGRREVRSAFISRWGDVPTKPDGSIDAAAVSRRVFSDAEEYRFLCSVLHPLTWDALRSTVTDDGVWVLEVPLLFESEVPHWVDGTVYIRSPRDIRALRVAARGWDDQELPARERWLLDADVKSRMADWVLDNGGTLEDLEAAARELYGELKLLSSVLLGNLTFGSMGEAEEFARVMVERRIAACCRLTPVSSVYRWEGVVCHEGEVEVTFKTIEDRLVDLDEILKSHSYDLPALMLQRPYKMSLKLRRWVVESCSP

Nearest PDB structures (foldseek):
  1kr4-assembly1_A  TM=9.354E-01  e=4.858E-10  Thermotoga maritima
  1o5j-assembly1_A  TM=9.401E-01  e=5.813E-10  Thermotoga maritima
  1vhf-assembly1_A  TM=9.332E-01  e=7.839E-10  Thermotoga maritima
  8t6c-assembly1_E  TM=9.324E-01  e=1.192E-09  synthetic construct
  6n39-assembly1_A  TM=5.915E-01  e=1.056E-11  Mycobacterium avium subsp. paratuberculosis K-10

Secondary structure (DSSP, 8-state):
-EEEEEEE-TTS-HHHHHHHHHHTT-EEEEHHHHHHHHTT-HHHHHHHHHHHSS--B-TTSSB-HHHHHHHHTT-HHHHHHHHHHHHHHHHHHHHHH--SSSEEEEE-TTTTTT---TT--EEEEEE--HHHHHHHHHTTT--TTHHHHHHTTSPPHHHHHHH-SEEEE--S-HHHHHHHHHHHHHHHHHHHTEEEEEEEESSHHHHHHHHHHHHHTTS-SEEEEEEEEEEEEETTEEEEEEEEEEEEEEEGGGHHHHHHHHTT-SSSS---EEE--S---HHHHHHHHHHH--

InterPro domains:
  IPR001977 Dephospho-CoA kinase [MF_00376] (1-191)
  IPR001977 Dephospho-CoA kinase [PF01121] (3-175)
  IPR001977 Dephospho-CoA kinase [PS51219] (3-199)
  IPR001977 Dephospho-CoA kinase [TIGR00152] (3-179)
  IPR004323 Divalent ion tolerance protein, CutA [PF03091] (199-290)
  IPR004323 Divalent ion tolerance protein, CutA [PTHR23419] (199-274)
  IPR011322 Nitrogen regulatory PII-like, alpha/beta [SSF54913] (194-292)
  IPR015867 Nitrogen regulatory protein PII/ATP phosphoribosyltransferase, C-terminal [G3DSA:3.30.70.120] (193-292)
  IPR027417 P-loop containing nucleoside triphosphate hydrolase [G3DSA:3.40.50.300] (1-192)
  IPR027417 P-loop containing nucleoside triphosphate hydrolase [SSF52540] (1-188)

Foldseek 3Di:
DAEEEEEEAQLLCRVVLQVLLVVVPAAEEELVVVLVVCQQDPQLQVLCCVVPVHADADPVRGGPVVVLCVVLLVDVVSVVSNLVRSLVVSVVVVVVVPDDADYYYYYDHQCVVSDHDQLHQFYEYRYEDPVSSQVSVVVVVDDPVVSVSVCVPHDDPVVVQVRGPYYHYRHDDVVSSSVVSVVVRVVSRQLSQKKKKKWKAQDPVVLVVVQVCCQVQLLFLGKDKDWDWDWDDDPNDTDIGIIIMIITMGGPVSVVVVVVVCVPGPDPDIPMDMDRDSDDHSVVSVSGSVSNPD